Protein AF-A0A7H1MC62-F1 (afdb_monomer_lite)

Foldseek 3Di:
DDDDDDDDDDPVVVVVVVVVVDDDPPDDLQRLLQVLLVQFDQLVQQDADQQRDQQDPSCPVRLCSSLVSDDPVVSVQQADPVRTGDPVVSLSVLSNLLCLQQNGDPLLNVLVVDPDLLSSLLSSLSSLQSNLSNVLVVCVVVQFFFPLRCSPLSRLLSSVCVVCVVVVHDLVVVLVPPVPDDDPHDPLSNVLNVQSRVCSNHSPLSNQLSNQLSVLRVVVTGQVVVVVVPDRDRDDNNVSSVVSVVVSCVVVVVVVVVVVVVPPDPDPDPDDDDDDDDDDDDDDDDDPVVVVVVVVVVVVVVVVVVVPPD

Sequence (310 aa):
MISRFTDAGIDTNREAVASNEGGGLGMSALEQARVDADRLPDFGSFVPSENGELNTPANRGFIRDFVGSMPTTVQAQMVGADGQLSQDGVRRLRNALLYGAYGNSPALSRMVESTDAGLKNMVNAMMQAAPAIAKAKNHIKDGAMHDADISSDIAAAVEKINEIHESGGSVADYLAQHGMFEDDLPPVARELVRFFDEHRRSAKAISTLLKNYYDLLAAQGNPAEADMFGGVRTPDKQQLLQESIKNYEQQHGRQEQRGIFDRAEPTAATQSEQRPAGNLFQTLNRNPKAAALMKQALAKTQAELENGKE

Radius of gyration: 32.19 Å; chains: 1; bounding box: 72×99×125 Å

pLDDT: mean 79.21, std 20.35, range [31.5, 98.5]

Structure (mmCIF, N/CA/C/O backbone):
data_AF-A0A7H1MC62-F1
#
_entry.id   AF-A0A7H1MC62-F1
#
loop_
_atom_site.group_PDB
_atom_site.id
_atom_site.type_symbol
_atom_site.label_atom_id
_atom_site.label_alt_id
_atom_site.label_comp_id
_atom_site.label_asym_id
_atom_site.label_entity_id
_atom_site.label_seq_id
_atom_site.pdbx_PDB_ins_code
_atom_site.Cartn_x
_atom_site.Cartn_y
_atom_site.Cartn_z
_atom_site.occupancy
_atom_site.B_iso_or_equiv
_atom_site.auth_seq_id
_atom_site.auth_comp_id
_atom_site.auth_asym_id
_atom_site.auth_atom_id
_atom_site.pdbx_PDB_model_num
ATOM 1 N N . MET A 1 1 ? -11.819 16.388 -76.776 1.00 38.84 1 MET A N 1
ATOM 2 C CA . MET A 1 1 ? -10.825 17.187 -76.030 1.00 38.84 1 MET A CA 1
ATOM 3 C C . MET A 1 1 ? -10.731 16.564 -74.646 1.00 38.84 1 MET A C 1
ATOM 5 O O . MET A 1 1 ? -11.729 16.549 -73.943 1.00 38.84 1 MET A O 1
ATOM 9 N N . ILE A 1 2 ? -9.618 15.893 -74.345 1.00 44.25 2 ILE A N 1
ATOM 10 C CA . ILE A 1 2 ? -9.391 15.167 -73.087 1.00 44.25 2 ILE A CA 1
ATOM 11 C C . ILE A 1 2 ? -8.621 16.116 -72.173 1.00 44.25 2 ILE A C 1
ATOM 13 O O . ILE A 1 2 ? -7.499 16.479 -72.516 1.00 44.25 2 ILE A O 1
ATOM 17 N N . SER A 1 3 ? -9.192 16.486 -71.029 1.00 39.72 3 SER A N 1
ATOM 18 C CA . SER A 1 3 ? -8.447 17.161 -69.965 1.00 39.72 3 SER A CA 1
ATOM 19 C C . SER A 1 3 ? -8.239 16.181 -68.817 1.00 39.72 3 SER A C 1
ATOM 21 O O . SER A 1 3 ? -9.187 15.770 -68.153 1.00 39.72 3 SER A O 1
ATOM 23 N N . ARG A 1 4 ? -6.974 15.778 -68.648 1.00 45.34 4 ARG A N 1
ATOM 24 C CA . ARG A 1 4 ? -6.452 15.043 -67.494 1.00 45.34 4 ARG A CA 1
ATOM 25 C C . ARG A 1 4 ? -6.493 15.960 -66.273 1.00 45.34 4 ARG A C 1
ATOM 27 O O . ARG A 1 4 ? -5.950 17.058 -66.340 1.00 45.34 4 ARG A O 1
ATOM 34 N N . PHE A 1 5 ? -7.050 15.481 -65.168 1.00 44.97 5 PHE A N 1
ATOM 35 C CA . PHE A 1 5 ? -6.740 16.013 -63.845 1.00 44.97 5 PHE A CA 1
ATOM 36 C C . PHE A 1 5 ? -5.597 15.179 -63.267 1.00 44.97 5 PHE A C 1
ATOM 38 O O . PHE A 1 5 ? -5.726 13.969 -63.092 1.00 44.97 5 PHE A O 1
ATOM 45 N N . THR A 1 6 ? -4.451 15.820 -63.067 1.00 45.94 6 THR A N 1
ATOM 46 C CA . THR A 1 6 ? -3.316 15.287 -62.314 1.00 45.94 6 THR A CA 1
ATOM 47 C C . THR A 1 6 ? -3.579 15.443 -60.822 1.00 45.94 6 THR A C 1
ATOM 49 O O . THR A 1 6 ? -3.858 16.543 -60.351 1.00 45.94 6 THR A O 1
ATOM 52 N N . ASP A 1 7 ? -3.473 14.318 -60.129 1.00 50.47 7 ASP A N 1
ATOM 53 C CA . ASP A 1 7 ? -3.263 14.159 -58.693 1.00 50.47 7 ASP A CA 1
ATOM 54 C C . ASP A 1 7 ? -2.012 14.922 -58.209 1.00 50.47 7 ASP A C 1
ATOM 56 O O . ASP A 1 7 ? -1.026 14.985 -58.946 1.00 50.47 7 ASP A O 1
ATOM 60 N N . ALA A 1 8 ? -2.067 15.486 -56.997 1.00 45.78 8 ALA A N 1
ATOM 61 C CA . ALA A 1 8 ? -0.925 15.671 -56.092 1.00 45.78 8 ALA A CA 1
ATOM 62 C C . ALA A 1 8 ? -1.368 16.425 -54.827 1.00 45.78 8 ALA A C 1
ATOM 64 O O . ALA A 1 8 ? -1.448 17.655 -54.817 1.00 45.78 8 ALA A O 1
ATOM 65 N N . GLY A 1 9 ? -1.605 15.690 -53.742 1.00 45.88 9 GLY A N 1
ATOM 66 C CA . GLY A 1 9 ? -1.710 16.297 -52.416 1.00 45.88 9 GLY A CA 1
ATOM 67 C C . GLY A 1 9 ? -2.397 15.468 -51.340 1.00 45.88 9 GLY A C 1
ATOM 68 O O . GLY A 1 9 ? -2.866 16.056 -50.371 1.00 45.88 9 GLY A O 1
ATOM 69 N N . ILE A 1 10 ? -2.497 14.144 -51.480 1.00 52.16 10 ILE A N 1
ATOM 70 C CA . ILE A 1 10 ? -2.856 13.309 -50.331 1.00 52.16 10 ILE A CA 1
ATOM 71 C C . ILE A 1 10 ? -1.595 13.185 -49.476 1.00 52.16 10 ILE A C 1
ATOM 73 O O . ILE A 1 10 ? -0.597 12.593 -49.883 1.00 52.16 10 ILE A O 1
ATOM 77 N N . ASP A 1 11 ? -1.629 13.841 -48.322 1.00 52.19 11 ASP A N 1
ATOM 78 C CA . ASP A 1 11 ? -0.618 13.816 -47.270 1.00 52.19 11 ASP A CA 1
ATOM 79 C C . ASP A 1 11 ? -0.588 12.412 -46.639 1.00 52.19 11 ASP A C 1
ATOM 81 O O . ASP A 1 11 ? -1.109 12.169 -45.549 1.00 52.19 11 ASP A O 1
ATOM 85 N N . THR A 1 12 ? 0.000 11.454 -47.362 1.00 56.16 12 THR A N 1
ATOM 86 C CA . THR A 1 12 ? 0.070 10.034 -46.980 1.00 56.16 12 THR A CA 1
ATOM 87 C C . THR A 1 12 ? 0.793 9.806 -45.651 1.00 56.16 12 THR A C 1
ATOM 89 O O . THR A 1 12 ? 0.644 8.747 -45.050 1.00 56.16 12 THR A O 1
ATOM 92 N N . ASN A 1 13 ? 1.555 10.788 -45.152 1.00 51.00 13 ASN A N 1
ATOM 93 C CA . ASN A 1 13 ? 2.179 10.717 -43.830 1.00 51.00 13 ASN A CA 1
ATOM 94 C C . ASN A 1 13 ? 1.192 11.016 -42.699 1.00 51.00 13 ASN A C 1
ATOM 96 O O . ASN A 1 13 ? 1.283 10.404 -41.638 1.00 51.00 13 ASN A O 1
ATOM 100 N N . ARG A 1 14 ? 0.225 11.914 -42.907 1.00 51.41 14 ARG A N 1
ATOM 101 C CA . ARG A 1 14 ? -0.794 12.220 -41.893 1.00 51.41 14 ARG A CA 1
ATOM 102 C C . ARG A 1 14 ? -1.828 11.103 -41.776 1.00 51.41 14 ARG A C 1
ATOM 104 O O . ARG A 1 14 ? -2.269 10.790 -40.674 1.00 51.41 14 ARG A O 1
ATOM 111 N N . GLU A 1 15 ? -2.134 10.450 -42.894 1.00 46.00 15 GLU A N 1
ATOM 112 C CA . GLU A 1 15 ? -3.001 9.268 -42.933 1.00 46.00 15 GLU A CA 1
ATOM 113 C C . GLU A 1 15 ? -2.297 8.010 -42.389 1.00 46.00 15 GLU A C 1
ATOM 115 O O . GLU A 1 15 ? -2.932 7.207 -41.710 1.00 46.00 15 GLU A O 1
ATOM 120 N N . ALA A 1 16 ? -0.973 7.872 -42.558 1.00 50.50 16 ALA A N 1
ATOM 121 C CA . ALA A 1 16 ? -0.201 6.798 -41.922 1.00 50.50 16 ALA A CA 1
ATOM 122 C C . ALA A 1 16 ? -0.064 6.967 -40.394 1.00 50.50 16 ALA A C 1
ATOM 124 O O . ALA A 1 16 ? -0.064 5.974 -39.667 1.00 50.50 16 ALA A O 1
ATOM 125 N N . VAL A 1 17 ? 0.016 8.207 -39.891 1.00 51.19 17 VAL A N 1
ATOM 126 C CA . VAL A 1 17 ? 0.056 8.486 -38.442 1.00 51.19 17 VAL A CA 1
ATOM 127 C C . VAL A 1 17 ? -1.314 8.259 -37.795 1.00 51.19 17 VAL A C 1
ATOM 129 O O . VAL A 1 17 ? -1.380 7.617 -36.753 1.00 51.19 17 VAL A O 1
ATOM 132 N N . ALA A 1 18 ? -2.411 8.654 -38.449 1.00 47.16 18 ALA A N 1
ATOM 133 C CA . ALA A 1 18 ? -3.765 8.382 -37.952 1.00 47.16 18 ALA A CA 1
ATOM 134 C C . ALA A 1 18 ? -4.138 6.883 -37.989 1.00 47.16 18 ALA A C 1
ATOM 136 O O . ALA A 1 18 ? -4.951 6.422 -37.190 1.00 47.16 18 ALA A O 1
ATOM 137 N N . SER A 1 19 ? -3.525 6.095 -38.880 1.00 40.16 19 SER A N 1
ATOM 138 C CA . SER A 1 19 ? -3.817 4.662 -39.018 1.00 40.16 19 SER A CA 1
ATOM 139 C C . SER A 1 19 ? -3.053 3.754 -38.038 1.00 40.16 19 SER A C 1
ATOM 141 O O . SER A 1 19 ? -3.330 2.556 -38.000 1.00 40.16 19 SER A O 1
ATOM 143 N N . ASN A 1 20 ? -2.141 4.301 -37.223 1.00 46.50 20 ASN A N 1
ATOM 144 C CA . ASN A 1 20 ? -1.525 3.598 -36.086 1.00 46.50 20 ASN A CA 1
ATOM 145 C C . ASN A 1 20 ? -2.226 3.883 -34.744 1.00 46.50 20 ASN A C 1
ATOM 147 O O . ASN A 1 20 ? -1.881 3.269 -33.736 1.00 46.50 20 ASN A O 1
ATOM 151 N N . GLU A 1 21 ? -3.213 4.784 -34.717 1.00 49.72 21 GLU A N 1
ATOM 152 C CA . GLU A 1 21 ? -3.905 5.206 -33.490 1.00 49.72 21 GLU A CA 1
ATOM 153 C C . GLU A 1 21 ? -5.195 4.414 -33.197 1.00 49.72 21 GLU A C 1
ATOM 155 O O . GLU A 1 21 ? -5.821 4.613 -32.158 1.00 49.72 21 GLU A O 1
ATOM 160 N N . GLY A 1 22 ? -5.583 3.456 -34.047 1.00 51.94 22 GLY A N 1
ATOM 161 C CA . GLY A 1 22 ? -6.757 2.615 -33.805 1.00 51.94 22 GLY A CA 1
ATOM 162 C C . GLY A 1 22 ? -6.632 1.229 -34.425 1.00 51.94 22 GLY A C 1
ATOM 163 O O . GLY A 1 22 ? -6.717 1.085 -35.639 1.00 51.94 22 GLY A O 1
ATOM 164 N N . GLY A 1 23 ? -6.475 0.189 -33.598 1.00 39.47 23 GLY A N 1
ATOM 165 C CA . GLY A 1 23 ? -6.549 -1.189 -34.105 1.00 39.47 23 GLY A CA 1
ATOM 166 C C . GLY A 1 23 ? -6.145 -2.321 -33.163 1.00 39.47 23 GLY A C 1
ATOM 167 O O . GLY A 1 23 ? -6.407 -3.477 -33.477 1.00 39.47 23 GLY A O 1
ATOM 168 N N . GLY A 1 24 ? -5.554 -2.030 -32.005 1.00 44.50 24 GLY A N 1
ATOM 169 C CA . GLY A 1 24 ? -5.452 -2.988 -30.907 1.00 44.50 24 GLY A CA 1
ATOM 170 C C . GLY A 1 24 ? -6.152 -2.390 -29.702 1.00 44.50 24 GLY A C 1
ATOM 171 O O . GLY A 1 24 ? -5.768 -1.309 -29.267 1.00 44.50 24 GLY A O 1
ATOM 172 N N . LEU A 1 25 ? -7.181 -3.049 -29.167 1.00 50.91 25 LEU A N 1
ATOM 173 C CA . LEU A 1 25 ? -7.657 -2.713 -27.827 1.00 50.91 25 LEU A CA 1
ATOM 174 C C . LEU A 1 25 ? -6.489 -2.999 -26.876 1.00 50.91 25 LEU A C 1
ATOM 176 O O . LEU A 1 25 ? -6.216 -4.154 -26.551 1.00 50.91 25 LEU A O 1
ATOM 180 N N . GLY A 1 26 ? -5.730 -1.960 -26.524 1.00 65.56 26 GLY A N 1
ATOM 181 C CA . GLY A 1 26 ? -4.712 -2.057 -25.488 1.00 65.56 26 GLY A CA 1
ATOM 182 C C . GLY A 1 26 ? -5.367 -2.514 -24.187 1.00 65.56 26 GLY A C 1
ATOM 183 O O . GLY A 1 26 ? -6.530 -2.194 -23.935 1.00 65.56 26 GLY A O 1
ATOM 184 N N . MET A 1 27 ? -4.634 -3.276 -23.373 1.00 78.69 27 MET A N 1
ATOM 185 C CA . MET A 1 27 ? -5.116 -3.667 -22.047 1.00 78.69 27 MET A CA 1
ATOM 186 C C . MET A 1 27 ? -5.493 -2.416 -21.249 1.00 78.69 27 MET A C 1
ATOM 188 O O . MET A 1 27 ? -4.780 -1.408 -21.291 1.00 78.69 27 MET A O 1
ATOM 192 N N . SER A 1 28 ? -6.588 -2.481 -20.491 1.00 84.50 28 SER A N 1
ATOM 193 C CA . SER A 1 28 ? -6.873 -1.441 -19.503 1.00 84.50 28 SER A CA 1
ATOM 194 C C . SER A 1 28 ? -5.732 -1.361 -18.481 1.00 84.50 28 SER A C 1
ATOM 196 O O . SER A 1 28 ? -5.009 -2.334 -18.255 1.00 84.50 28 SER A O 1
ATOM 198 N N . ALA A 1 29 ? -5.569 -0.210 -17.820 1.00 82.81 29 ALA A N 1
ATOM 199 C CA . ALA A 1 29 ? -4.518 -0.033 -16.811 1.00 82.81 29 ALA A CA 1
ATOM 200 C C . ALA A 1 29 ? -4.571 -1.109 -15.710 1.00 82.81 29 ALA A C 1
ATOM 202 O O . ALA A 1 29 ? -3.533 -1.560 -15.230 1.00 82.81 29 ALA A O 1
ATOM 203 N N . LEU A 1 30 ? -5.781 -1.550 -15.366 1.00 84.50 30 LEU A N 1
ATOM 204 C CA . LEU A 1 30 ? -6.025 -2.576 -14.365 1.00 84.50 30 LEU A CA 1
ATOM 205 C C . LEU A 1 30 ? -5.680 -3.988 -14.864 1.00 84.50 30 LEU A C 1
ATOM 207 O O . LEU A 1 30 ? -5.033 -4.753 -14.152 1.00 84.50 30 LEU A O 1
ATOM 211 N N . GLU A 1 31 ? -6.068 -4.336 -16.094 1.00 88.69 31 GLU A N 1
ATOM 212 C CA . GLU A 1 31 ? -5.675 -5.612 -16.707 1.00 88.69 31 GLU A CA 1
ATOM 213 C C . GLU A 1 31 ? -4.159 -5.697 -16.882 1.00 88.69 31 GLU A C 1
ATOM 215 O O . GLU A 1 31 ? -3.568 -6.744 -16.619 1.00 88.69 31 GLU A O 1
ATOM 220 N N . GLN A 1 32 ? -3.524 -4.584 -17.257 1.00 90.94 32 GLN A N 1
ATOM 221 C CA . GLN A 1 32 ? -2.073 -4.489 -17.344 1.00 90.94 32 GLN A CA 1
ATOM 222 C C . GLN A 1 32 ? -1.423 -4.690 -15.972 1.00 90.94 32 GLN A C 1
ATOM 224 O O . GLN A 1 32 ? -0.477 -5.465 -15.864 1.00 90.94 32 GLN A O 1
ATOM 229 N N . ALA A 1 33 ? -1.951 -4.055 -14.920 1.00 91.62 33 ALA A N 1
ATOM 230 C CA . ALA A 1 33 ? -1.457 -4.219 -13.554 1.00 91.62 33 ALA A CA 1
ATOM 231 C C . ALA A 1 33 ? -1.533 -5.677 -13.087 1.00 91.62 33 ALA A C 1
ATOM 233 O O . ALA A 1 33 ? -0.586 -6.168 -12.481 1.00 91.62 33 ALA A O 1
ATOM 234 N N . ARG A 1 34 ? -2.618 -6.387 -13.425 1.00 92.44 34 ARG A N 1
ATOM 235 C CA . ARG A 1 34 ? -2.759 -7.820 -13.138 1.00 92.44 34 ARG A CA 1
ATOM 236 C C . ARG A 1 34 ? -1.694 -8.652 -13.848 1.00 92.44 34 ARG A C 1
ATOM 238 O O . ARG A 1 34 ? -1.020 -9.451 -13.210 1.00 92.44 34 ARG A O 1
ATOM 245 N N . VAL A 1 35 ? -1.545 -8.468 -15.161 1.00 93.69 35 VAL A N 1
ATOM 246 C CA . VAL A 1 35 ? -0.566 -9.219 -15.970 1.00 93.69 35 VAL A CA 1
ATOM 247 C C . VAL A 1 35 ? 0.866 -8.933 -15.520 1.00 93.69 35 VAL A C 1
ATOM 249 O O . VAL A 1 35 ? 1.714 -9.824 -15.551 1.00 93.69 35 VAL A O 1
ATOM 252 N N . ASP A 1 36 ? 1.143 -7.700 -15.106 1.00 95.12 36 ASP A N 1
ATOM 253 C CA . ASP A 1 36 ? 2.446 -7.309 -14.586 1.00 95.12 36 ASP A CA 1
ATOM 254 C C . ASP A 1 36 ? 2.677 -7.876 -13.178 1.00 95.12 36 ASP A C 1
ATOM 256 O O . ASP A 1 36 ? 3.782 -8.324 -12.877 1.00 95.12 36 ASP A O 1
ATOM 260 N N . ALA A 1 37 ? 1.646 -7.921 -12.331 1.00 94.25 37 ALA A N 1
ATOM 261 C CA . ALA A 1 37 ? 1.734 -8.493 -10.990 1.00 94.25 37 ALA A CA 1
ATOM 262 C C . ALA A 1 37 ? 2.094 -9.985 -11.005 1.00 94.25 37 ALA A C 1
ATOM 264 O O . ALA A 1 37 ? 2.889 -10.419 -10.173 1.00 94.25 37 ALA A O 1
ATOM 265 N N . ASP A 1 38 ? 1.605 -10.742 -11.994 1.00 93.94 38 ASP A N 1
ATOM 266 C CA . ASP A 1 38 ? 1.961 -12.156 -12.202 1.00 93.94 38 ASP A CA 1
ATOM 267 C C . ASP A 1 38 ? 3.467 -12.364 -12.488 1.00 93.94 38 ASP A C 1
ATOM 269 O O . ASP A 1 38 ? 3.971 -13.486 -12.435 1.00 93.94 38 ASP A O 1
ATOM 273 N N . ARG A 1 39 ? 4.197 -11.288 -12.812 1.00 95.38 39 ARG A N 1
ATOM 274 C CA . ARG A 1 39 ? 5.625 -11.293 -13.165 1.00 95.38 39 ARG A CA 1
ATOM 275 C C . ARG A 1 39 ? 6.515 -10.644 -12.108 1.00 95.38 39 ARG A C 1
ATOM 277 O O . ARG A 1 39 ? 7.716 -10.474 -12.351 1.00 95.38 39 ARG A O 1
ATOM 284 N N . LEU A 1 40 ? 5.941 -10.239 -10.976 1.00 96.00 40 LEU A N 1
ATOM 285 C CA . LEU A 1 40 ? 6.701 -9.633 -9.893 1.00 96.00 40 LEU A CA 1
ATOM 286 C C . LEU A 1 40 ? 7.669 -10.647 -9.272 1.00 96.00 40 LEU A C 1
ATOM 288 O O . LEU A 1 40 ? 7.288 -11.793 -9.025 1.00 96.00 40 LEU A O 1
ATOM 292 N N . PRO A 1 41 ? 8.907 -10.223 -8.973 1.00 95.12 41 PRO A N 1
ATOM 293 C CA . PRO A 1 41 ? 9.782 -10.954 -8.070 1.00 95.12 41 PRO A CA 1
ATOM 294 C C . PRO A 1 41 ? 9.172 -11.077 -6.669 1.00 95.12 41 PRO A C 1
ATOM 296 O O . PRO A 1 41 ? 8.175 -10.431 -6.335 1.00 95.12 41 PRO A O 1
ATOM 299 N N . ASP A 1 42 ? 9.825 -11.861 -5.813 1.00 91.69 42 ASP A N 1
ATOM 300 C CA . ASP A 1 42 ? 9.443 -11.944 -4.406 1.00 91.69 42 ASP A CA 1
ATOM 301 C C . ASP A 1 42 ? 9.471 -10.560 -3.734 1.00 91.69 42 ASP A C 1
ATOM 303 O O . ASP A 1 42 ? 10.496 -9.868 -3.729 1.00 91.69 42 ASP A O 1
ATOM 307 N N . PHE A 1 43 ? 8.349 -10.180 -3.116 1.00 88.94 43 PHE A N 1
ATOM 308 C CA . PHE A 1 43 ? 8.177 -8.901 -2.424 1.00 88.94 43 PHE A CA 1
ATOM 309 C C . PHE A 1 43 ? 9.168 -8.721 -1.269 1.00 88.94 43 PHE A C 1
ATOM 311 O O . PHE A 1 43 ? 9.472 -7.584 -0.915 1.00 88.94 43 PHE A O 1
ATOM 318 N N . GLY A 1 44 ? 9.715 -9.808 -0.708 1.00 85.44 44 GLY A N 1
ATOM 319 C CA . GLY A 1 44 ? 10.773 -9.746 0.302 1.00 85.44 44 GLY A CA 1
ATOM 320 C C . GLY A 1 44 ? 12.057 -9.061 -0.183 1.00 85.44 44 GLY A C 1
ATOM 321 O O . GLY A 1 44 ? 12.823 -8.551 0.633 1.00 85.44 44 GLY A O 1
ATOM 322 N N . SER A 1 45 ? 12.277 -8.997 -1.501 1.00 92.12 45 SER A N 1
ATOM 323 C CA . SER A 1 45 ? 13.410 -8.292 -2.115 1.00 92.12 45 SER A CA 1
ATOM 324 C C . SER A 1 45 ? 13.109 -6.836 -2.505 1.00 92.12 45 SER A C 1
ATOM 326 O O . SER A 1 45 ? 14.019 -6.113 -2.916 1.00 92.12 45 SER A O 1
ATOM 328 N N . PHE A 1 46 ? 11.858 -6.382 -2.360 1.00 95.94 46 PHE A N 1
ATOM 329 C CA . PHE A 1 46 ? 11.471 -4.989 -2.584 1.00 95.94 46 PHE A CA 1
ATOM 330 C C . PHE A 1 46 ? 11.718 -4.145 -1.329 1.00 95.94 46 PHE A C 1
ATOM 332 O O . PHE A 1 46 ? 11.239 -4.462 -0.240 1.00 95.94 46 PHE A O 1
ATOM 339 N N . VAL A 1 47 ? 12.421 -3.022 -1.490 1.00 95.75 47 VAL A N 1
ATOM 340 C CA . VAL A 1 47 ? 12.713 -2.069 -0.416 1.00 95.75 47 VAL A CA 1
ATOM 341 C C . VAL A 1 47 ? 11.951 -0.766 -0.678 1.00 95.75 47 VAL A C 1
ATOM 343 O O . VAL A 1 47 ? 12.365 0.040 -1.520 1.00 95.75 47 VAL A O 1
ATOM 346 N N . PRO A 1 48 ? 10.828 -0.519 0.016 1.00 92.62 48 PRO A N 1
ATOM 347 C CA . PRO A 1 48 ? 10.049 0.688 -0.205 1.00 92.62 48 PRO A CA 1
ATOM 348 C C . PRO A 1 48 ? 10.797 1.939 0.271 1.00 92.62 48 PRO A C 1
ATOM 350 O O . PRO A 1 48 ? 11.433 1.942 1.325 1.00 92.62 48 PRO A O 1
ATOM 353 N N . SER A 1 49 ? 10.678 3.021 -0.498 1.00 93.00 49 SER A N 1
ATOM 354 C CA . SER A 1 49 ? 11.220 4.336 -0.146 1.00 93.00 49 SER A CA 1
ATOM 355 C C . SER A 1 49 ? 10.232 5.159 0.690 1.00 93.00 49 SER A C 1
ATOM 357 O O . SER A 1 49 ? 9.017 5.076 0.493 1.00 93.00 49 SER A O 1
ATOM 359 N N . GLU A 1 50 ? 10.745 6.029 1.566 1.00 87.56 50 GLU A N 1
ATOM 360 C CA . GLU A 1 50 ? 9.922 6.965 2.348 1.00 87.56 50 GLU A CA 1
ATOM 361 C C . GLU A 1 50 ? 9.117 7.931 1.460 1.00 87.56 50 GLU A C 1
ATOM 363 O O . GLU A 1 50 ? 7.981 8.268 1.786 1.00 87.56 50 GLU A O 1
ATOM 368 N N . ASN A 1 51 ? 9.675 8.340 0.316 1.00 85.75 51 ASN A N 1
ATOM 369 C CA . ASN A 1 51 ? 9.053 9.281 -0.626 1.00 85.75 51 ASN A CA 1
ATOM 370 C C . ASN A 1 51 ? 8.270 8.597 -1.772 1.00 85.75 51 ASN A C 1
ATOM 372 O O . ASN A 1 51 ? 7.768 9.289 -2.656 1.00 85.75 51 ASN A O 1
ATOM 376 N N . GLY A 1 52 ? 8.182 7.259 -1.786 1.00 86.31 52 GLY A N 1
ATOM 377 C CA . GLY A 1 52 ? 7.530 6.500 -2.865 1.00 86.31 52 GLY A CA 1
ATOM 378 C C . GLY A 1 52 ? 8.355 6.343 -4.151 1.00 86.31 52 GLY A C 1
ATOM 379 O O . GLY A 1 52 ? 7.836 5.872 -5.168 1.00 86.31 52 GLY A O 1
ATOM 380 N N . GLU A 1 53 ? 9.633 6.725 -4.134 1.00 93.06 53 GLU A N 1
ATOM 381 C CA . GLU A 1 53 ? 10.563 6.509 -5.241 1.00 93.06 53 GLU A CA 1
ATOM 382 C C . GLU A 1 53 ? 10.878 5.019 -5.423 1.00 93.06 53 GLU A C 1
ATOM 384 O O . GLU A 1 53 ? 11.212 4.311 -4.472 1.00 93.06 53 GLU A O 1
ATOM 389 N N . LEU A 1 54 ? 10.772 4.543 -6.667 1.00 94.31 54 LEU A N 1
ATOM 390 C CA . LEU A 1 54 ? 11.047 3.147 -7.012 1.00 94.31 54 LEU A CA 1
ATOM 391 C C . LEU A 1 54 ? 12.473 2.946 -7.521 1.00 94.31 54 LEU A C 1
ATOM 393 O O . LEU A 1 54 ? 13.098 1.954 -7.154 1.00 94.31 54 LEU A O 1
ATOM 397 N N . ASN A 1 55 ? 13.001 3.900 -8.299 1.00 95.75 55 ASN A N 1
ATOM 398 C CA . ASN A 1 55 ? 14.363 3.895 -8.847 1.00 95.75 55 ASN A CA 1
ATOM 399 C C . ASN A 1 55 ? 15.416 4.187 -7.764 1.00 95.75 55 ASN A C 1
ATOM 401 O O . ASN A 1 55 ? 16.132 5.183 -7.807 1.00 95.75 55 ASN A O 1
ATOM 405 N N . THR A 1 56 ? 15.525 3.305 -6.776 1.00 96.25 56 THR A N 1
ATOM 406 C CA . THR A 1 56 ? 16.510 3.416 -5.699 1.00 96.25 56 THR A CA 1
ATOM 407 C C . THR A 1 56 ? 17.651 2.418 -5.905 1.00 96.25 56 THR A C 1
ATOM 409 O O . THR A 1 56 ? 17.453 1.354 -6.500 1.00 96.25 56 THR A O 1
ATOM 412 N N . PRO A 1 57 ? 18.860 2.690 -5.374 1.00 95.50 57 PRO A N 1
ATOM 413 C CA . PRO A 1 57 ? 19.952 1.720 -5.400 1.00 95.50 57 PRO A CA 1
ATOM 414 C C . PRO A 1 57 ? 19.581 0.364 -4.782 1.00 95.50 57 PRO A C 1
ATOM 416 O O . PRO A 1 57 ? 20.008 -0.665 -5.302 1.00 95.50 57 PRO A O 1
ATOM 419 N N . ALA A 1 58 ? 18.762 0.368 -3.723 1.00 95.94 58 ALA A N 1
ATOM 420 C CA . ALA A 1 58 ? 18.298 -0.838 -3.040 1.00 95.94 58 ALA A CA 1
ATOM 421 C C . ALA A 1 58 ? 17.379 -1.703 -3.921 1.00 95.94 58 ALA A C 1
ATOM 423 O O . ALA A 1 58 ? 17.447 -2.926 -3.855 1.00 95.94 58 ALA A O 1
ATOM 424 N N . ASN A 1 59 ? 16.590 -1.084 -4.805 1.00 96.75 59 ASN A N 1
ATOM 425 C CA . ASN A 1 59 ? 15.640 -1.786 -5.670 1.00 96.75 59 ASN A CA 1
ATOM 426 C C . ASN A 1 59 ? 16.210 -2.202 -7.030 1.00 96.75 59 ASN A C 1
ATOM 428 O O . ASN A 1 59 ? 15.498 -2.816 -7.817 1.00 96.75 59 ASN A O 1
ATOM 432 N N . ARG A 1 60 ? 17.485 -1.923 -7.340 1.00 95.69 60 ARG A N 1
ATOM 433 C CA . ARG A 1 60 ? 18.073 -2.255 -8.657 1.00 95.69 60 ARG A CA 1
ATOM 434 C C . ARG A 1 60 ? 17.972 -3.738 -9.019 1.00 95.69 60 ARG A C 1
ATOM 436 O O . ARG A 1 60 ? 17.805 -4.052 -10.193 1.00 95.69 60 ARG A O 1
ATOM 443 N N . GLY A 1 61 ? 18.111 -4.631 -8.036 1.00 96.25 61 GLY A N 1
ATOM 444 C CA . GLY A 1 61 ? 17.938 -6.075 -8.230 1.00 96.25 61 GLY A CA 1
ATOM 445 C C . GLY A 1 61 ? 16.492 -6.411 -8.589 1.00 96.25 61 GLY A C 1
ATOM 446 O O . GLY A 1 61 ? 16.237 -6.893 -9.686 1.00 96.25 61 GLY A O 1
ATOM 447 N N . PHE A 1 62 ? 15.557 -6.016 -7.720 1.00 97.31 62 PHE A N 1
ATOM 448 C CA . PHE A 1 62 ? 14.117 -6.188 -7.922 1.00 97.31 62 PHE A CA 1
ATOM 449 C C . PHE A 1 62 ? 13.646 -5.666 -9.287 1.00 97.31 62 PHE A C 1
ATOM 451 O O . PHE A 1 62 ? 12.953 -6.354 -10.030 1.00 97.31 62 PHE A O 1
ATOM 458 N N . ILE A 1 63 ? 14.056 -4.447 -9.645 1.00 97.25 63 ILE A N 1
ATOM 459 C CA . ILE A 1 63 ? 13.711 -3.804 -10.916 1.00 97.25 63 ILE A CA 1
ATOM 460 C C . ILE A 1 63 ? 14.243 -4.609 -12.099 1.00 97.25 63 ILE A C 1
ATOM 462 O O . ILE A 1 63 ? 13.521 -4.805 -13.074 1.00 97.25 63 ILE A O 1
ATOM 466 N N . ARG A 1 64 ? 15.494 -5.077 -12.033 1.00 96.44 64 ARG A N 1
ATOM 467 C CA . ARG A 1 64 ? 16.089 -5.879 -13.106 1.00 96.44 64 ARG A CA 1
ATOM 468 C C . ARG A 1 64 ? 15.331 -7.185 -13.302 1.00 96.44 64 ARG A C 1
ATOM 470 O O . ARG A 1 64 ? 15.075 -7.543 -14.445 1.00 96.44 64 ARG A O 1
ATOM 477 N N . ASP A 1 65 ? 14.967 -7.859 -12.218 1.00 97.38 65 ASP A N 1
ATOM 478 C CA . ASP A 1 65 ? 14.253 -9.135 -12.281 1.00 97.38 65 ASP A CA 1
ATOM 479 C C . ASP A 1 65 ? 12.827 -8.940 -12.821 1.00 97.38 65 ASP A C 1
ATOM 481 O O . ASP A 1 65 ? 12.386 -9.692 -13.689 1.00 97.38 65 ASP A O 1
ATOM 485 N N . PHE A 1 66 ? 12.146 -7.868 -12.401 1.00 97.62 66 PHE A N 1
ATOM 486 C CA . PHE A 1 66 ? 10.829 -7.489 -12.918 1.00 97.62 66 PHE A CA 1
ATOM 487 C C . PHE A 1 66 ? 10.853 -7.093 -14.401 1.00 97.62 66 PHE A C 1
ATOM 489 O O . PHE A 1 66 ? 9.993 -7.505 -15.169 1.00 97.62 66 PHE A O 1
ATOM 496 N N . VAL A 1 67 ? 11.832 -6.298 -14.841 1.00 97.06 67 VAL A N 1
ATOM 497 C CA . VAL A 1 67 ? 11.971 -5.965 -16.268 1.00 97.06 67 VAL A CA 1
ATOM 498 C C . VAL A 1 67 ? 12.365 -7.216 -17.054 1.00 97.06 67 VAL A C 1
ATOM 500 O O . VAL A 1 67 ? 11.794 -7.488 -18.104 1.00 97.06 67 VAL A O 1
ATOM 503 N N . GLY A 1 68 ? 13.293 -8.021 -16.539 1.00 96.44 68 GLY A N 1
ATOM 504 C CA . GLY A 1 68 ? 13.767 -9.244 -17.186 1.00 96.44 68 GLY A CA 1
ATOM 505 C C . GLY A 1 68 ? 12.677 -10.297 -17.400 1.00 96.44 68 GLY A C 1
ATOM 506 O O . GLY A 1 68 ? 12.763 -11.065 -18.358 1.00 96.44 68 GLY A O 1
ATOM 507 N N . SER A 1 69 ? 11.629 -10.305 -16.571 1.00 96.31 69 SER A N 1
ATOM 508 C CA . SER A 1 69 ? 10.470 -11.192 -16.727 1.00 96.31 69 SER A CA 1
ATOM 509 C C . SER A 1 69 ? 9.460 -10.715 -17.786 1.00 96.31 69 SER A C 1
ATOM 511 O O . SER A 1 69 ? 8.531 -11.451 -18.133 1.00 96.31 69 SER A O 1
ATOM 513 N N . MET A 1 70 ? 9.624 -9.511 -18.348 1.00 94.81 70 MET A N 1
ATOM 514 C CA . MET A 1 70 ? 8.758 -8.953 -19.398 1.00 94.81 70 MET A CA 1
ATOM 515 C C . MET A 1 70 ? 9.173 -9.404 -20.807 1.00 94.81 70 MET A C 1
ATOM 517 O O . MET A 1 70 ? 10.332 -9.754 -21.025 1.00 94.81 70 MET A O 1
ATOM 521 N N . PRO A 1 71 ? 8.279 -9.365 -21.816 1.00 93.00 71 PRO A N 1
ATOM 522 C CA . PRO A 1 71 ? 8.669 -9.596 -23.207 1.00 93.00 71 PRO A CA 1
ATOM 523 C C . PRO A 1 71 ? 9.660 -8.527 -23.689 1.00 93.00 71 PRO A C 1
ATOM 525 O O . PRO A 1 71 ? 9.538 -7.364 -23.314 1.00 93.00 71 PRO A O 1
ATOM 528 N N . THR A 1 72 ? 10.595 -8.878 -24.575 1.00 89.69 72 THR A N 1
ATOM 529 C CA . THR A 1 72 ? 11.661 -7.966 -25.045 1.00 89.69 72 THR A CA 1
ATOM 530 C C . THR A 1 72 ? 11.135 -6.635 -25.598 1.00 89.69 72 THR A C 1
ATOM 532 O O . THR A 1 72 ? 11.736 -5.588 -25.370 1.00 89.69 72 THR A O 1
ATOM 535 N N . THR A 1 73 ? 9.987 -6.651 -26.279 1.00 87.06 73 THR A N 1
ATOM 536 C CA . THR A 1 73 ? 9.331 -5.442 -26.810 1.00 87.06 73 THR A CA 1
ATOM 537 C C . THR A 1 73 ? 8.870 -4.484 -25.713 1.00 87.06 73 THR A C 1
ATOM 539 O O . THR A 1 73 ? 8.941 -3.272 -25.883 1.00 87.06 73 THR A O 1
ATOM 542 N N . VAL A 1 74 ? 8.438 -5.026 -24.574 1.00 91.38 74 VAL A N 1
ATOM 543 C CA . VAL A 1 74 ? 8.033 -4.267 -23.389 1.00 91.38 74 VAL A CA 1
ATOM 544 C C . VAL A 1 74 ? 9.254 -3.770 -22.616 1.00 91.38 74 VAL A C 1
ATOM 546 O O . VAL A 1 74 ? 9.270 -2.622 -22.181 1.00 91.38 74 VAL A O 1
ATOM 549 N N . GLN A 1 75 ? 10.296 -4.598 -22.483 1.00 93.44 75 GLN A N 1
ATOM 550 C CA . GLN A 1 75 ? 11.524 -4.229 -21.767 1.00 93.44 75 GLN A CA 1
ATOM 551 C C . GLN A 1 75 ? 12.118 -2.916 -22.288 1.00 93.44 75 GLN A C 1
ATOM 553 O O . GLN A 1 75 ? 12.471 -2.040 -21.500 1.00 93.44 75 GLN A O 1
ATOM 558 N N . ALA A 1 76 ? 12.159 -2.753 -23.615 1.00 90.06 76 ALA A N 1
ATOM 559 C CA . ALA A 1 76 ? 12.685 -1.556 -24.266 1.00 90.06 76 ALA A CA 1
ATOM 560 C C . ALA A 1 76 ? 11.916 -0.267 -23.914 1.00 90.06 76 ALA A C 1
ATOM 562 O O . ALA A 1 76 ? 12.490 0.814 -23.971 1.00 90.06 76 ALA A O 1
ATOM 563 N N . GLN A 1 77 ? 10.635 -0.367 -23.548 1.00 91.25 77 GLN A N 1
ATOM 564 C CA . GLN A 1 77 ? 9.798 0.776 -23.159 1.00 91.25 77 GLN A CA 1
ATOM 565 C C . GLN A 1 77 ? 9.905 1.086 -21.660 1.00 91.25 77 GLN A C 1
ATOM 567 O O . GLN A 1 77 ? 9.723 2.228 -21.231 1.00 91.25 77 GLN A O 1
ATOM 572 N N . MET A 1 78 ? 10.220 0.072 -20.853 1.00 94.50 78 MET A N 1
ATOM 573 C CA . MET A 1 78 ? 10.297 0.188 -19.399 1.00 94.50 78 MET A CA 1
ATOM 574 C C . MET A 1 78 ? 11.616 0.767 -18.898 1.00 94.50 78 MET A C 1
ATOM 576 O O . MET A 1 78 ? 11.665 1.222 -17.758 1.00 94.50 78 MET A O 1
ATOM 580 N N . VAL A 1 79 ? 12.670 0.760 -19.713 1.00 95.12 79 VAL A N 1
ATOM 581 C CA . VAL A 1 79 ? 14.004 1.240 -19.333 1.00 95.12 79 VAL A CA 1
ATOM 582 C C . VAL A 1 79 ? 14.314 2.549 -20.057 1.00 95.12 79 VAL A C 1
ATOM 584 O O . VAL A 1 79 ? 14.138 2.662 -21.267 1.00 95.12 79 VAL A O 1
ATOM 587 N N . GLY A 1 80 ? 14.753 3.556 -19.304 1.00 92.06 80 GLY A N 1
ATOM 588 C CA . GLY A 1 80 ? 15.192 4.849 -19.820 1.00 92.06 80 GLY A CA 1
ATOM 589 C C . GLY A 1 80 ? 16.623 4.825 -20.364 1.00 92.06 80 GLY A C 1
ATOM 590 O O . GLY A 1 80 ? 17.363 3.852 -20.219 1.00 92.06 80 GLY A O 1
ATOM 591 N N . ALA A 1 81 ? 17.047 5.939 -20.967 1.00 89.94 81 ALA A N 1
ATOM 592 C CA . ALA A 1 81 ? 18.401 6.091 -21.515 1.00 89.94 81 ALA A CA 1
ATOM 593 C C . ALA A 1 81 ? 19.515 6.000 -20.449 1.00 89.94 81 ALA A C 1
ATOM 595 O O . ALA A 1 81 ? 20.662 5.703 -20.770 1.00 89.94 81 ALA A O 1
ATOM 596 N N . ASP A 1 82 ? 19.176 6.250 -19.186 1.00 89.19 82 ASP A N 1
ATOM 597 C CA . ASP A 1 82 ? 20.053 6.164 -18.016 1.00 89.19 82 ASP A CA 1
ATOM 598 C C . ASP A 1 82 ? 20.118 4.751 -17.401 1.00 89.19 82 ASP A C 1
ATOM 600 O O . ASP A 1 82 ? 20.789 4.535 -16.387 1.00 89.19 82 ASP A O 1
ATOM 604 N N . GLY A 1 83 ? 19.413 3.783 -17.995 1.00 89.06 83 GLY A N 1
ATOM 605 C CA . GLY A 1 83 ? 19.322 2.414 -17.498 1.00 89.06 83 GLY A CA 1
ATOM 606 C C . GLY A 1 83 ? 18.461 2.254 -16.240 1.00 89.06 83 GLY A C 1
ATOM 607 O O . GLY A 1 83 ? 18.465 1.172 -15.653 1.00 89.06 83 GLY A O 1
ATOM 608 N N . GLN A 1 84 ? 17.748 3.298 -15.802 1.00 94.12 84 GLN A N 1
ATOM 609 C CA . GLN A 1 84 ? 16.722 3.205 -14.758 1.00 94.12 84 GLN A CA 1
ATOM 610 C C . GLN A 1 84 ? 15.350 2.928 -15.381 1.00 94.12 84 GLN A C 1
ATOM 612 O O . GLN A 1 84 ? 15.205 2.913 -16.605 1.00 94.12 84 GLN A O 1
ATOM 617 N N . LEU A 1 85 ? 14.317 2.710 -14.561 1.00 96.69 85 LEU A N 1
ATOM 618 C CA . LEU A 1 85 ? 12.960 2.649 -15.100 1.00 96.69 85 LEU A CA 1
ATOM 619 C C . LEU A 1 85 ? 12.585 3.989 -15.736 1.00 96.69 85 LEU A C 1
ATOM 621 O O . LEU A 1 85 ? 12.756 5.043 -15.119 1.00 96.69 85 LEU A O 1
ATOM 625 N N . SER A 1 86 ? 12.013 3.925 -16.935 1.00 96.38 86 SER A N 1
ATOM 626 C CA . SER A 1 86 ? 11.311 5.043 -17.561 1.00 96.38 86 SER A CA 1
ATOM 627 C C . SER A 1 86 ? 10.072 5.424 -16.737 1.00 96.38 86 SER A C 1
ATOM 629 O O . SER A 1 86 ? 9.665 4.698 -15.827 1.00 96.38 86 SER A O 1
ATOM 631 N N . GLN A 1 87 ? 9.417 6.542 -17.067 1.00 92.62 87 GLN A N 1
ATOM 632 C CA . GLN A 1 87 ? 8.144 6.901 -16.421 1.00 92.62 87 GLN A CA 1
ATOM 633 C C . GLN A 1 87 ? 7.090 5.795 -16.575 1.00 92.62 87 GLN A C 1
ATOM 635 O O . GLN A 1 87 ? 6.387 5.477 -15.616 1.00 92.62 87 GLN A O 1
ATOM 640 N N . ASP A 1 88 ? 7.033 5.166 -17.751 1.00 92.00 88 ASP A N 1
ATOM 641 C CA . ASP A 1 88 ? 6.140 4.037 -17.999 1.00 92.00 88 ASP A CA 1
ATOM 642 C C . ASP A 1 88 ? 6.522 2.814 -17.154 1.00 92.00 88 ASP A C 1
ATOM 644 O O . ASP A 1 88 ? 5.667 2.208 -16.510 1.00 92.00 88 ASP A O 1
ATOM 648 N N . GLY A 1 89 ? 7.820 2.508 -17.063 1.00 95.06 89 GLY A N 1
ATOM 649 C CA . GLY A 1 89 ? 8.334 1.438 -16.211 1.00 95.06 89 GLY A CA 1
ATOM 650 C C . GLY A 1 89 ? 8.005 1.639 -14.728 1.00 95.06 89 GLY A C 1
ATOM 651 O O . GLY A 1 89 ? 7.566 0.700 -14.065 1.00 95.06 89 GLY A O 1
ATOM 652 N N . VAL A 1 90 ? 8.149 2.867 -14.213 1.00 94.81 90 VAL A N 1
ATOM 653 C CA . VAL A 1 90 ? 7.780 3.230 -12.832 1.00 94.81 90 VAL A CA 1
ATOM 654 C C . VAL A 1 90 ? 6.284 3.037 -12.606 1.00 94.81 90 VAL A C 1
ATOM 656 O O . VAL A 1 90 ? 5.894 2.426 -11.611 1.00 94.81 90 VAL A O 1
ATOM 659 N N . ARG A 1 91 ? 5.446 3.530 -13.524 1.00 92.25 91 ARG A N 1
ATOM 660 C CA . ARG A 1 91 ? 3.985 3.406 -13.448 1.00 92.25 91 ARG A CA 1
ATOM 661 C C . ARG A 1 91 ? 3.551 1.941 -13.424 1.00 92.25 91 ARG A C 1
ATOM 663 O O . ARG A 1 91 ? 2.781 1.541 -12.553 1.00 92.25 91 ARG A O 1
ATOM 670 N N . ARG A 1 92 ? 4.093 1.122 -14.327 1.00 93.38 92 ARG A N 1
ATOM 671 C CA . ARG A 1 92 ? 3.792 -0.314 -14.414 1.00 93.38 92 ARG A CA 1
ATOM 672 C C . ARG A 1 92 ? 4.240 -1.084 -13.182 1.00 93.38 92 ARG A C 1
ATOM 674 O O . ARG A 1 92 ? 3.439 -1.820 -12.616 1.00 93.38 92 ARG A O 1
ATOM 681 N N . LEU A 1 93 ? 5.473 -0.864 -12.719 1.00 95.31 93 LEU A N 1
ATOM 682 C CA . LEU A 1 93 ? 5.970 -1.502 -11.500 1.00 95.31 93 LEU A CA 1
ATOM 683 C C . LEU A 1 93 ? 5.119 -1.125 -10.280 1.00 95.31 93 LEU A C 1
ATOM 685 O O . LEU A 1 93 ? 4.743 -1.996 -9.501 1.00 95.31 93 LEU A O 1
ATOM 689 N N . ARG A 1 94 ? 4.780 0.160 -10.121 1.00 94.31 94 ARG A N 1
ATOM 690 C CA . ARG A 1 94 ? 3.928 0.624 -9.018 1.00 94.31 94 ARG A CA 1
ATOM 691 C C . ARG A 1 94 ? 2.561 -0.058 -9.040 1.00 94.31 94 ARG A C 1
ATOM 693 O O . ARG A 1 94 ? 2.127 -0.576 -8.016 1.00 94.31 94 ARG A O 1
ATOM 700 N N . ASN A 1 95 ? 1.905 -0.078 -10.199 1.00 92.81 95 ASN A N 1
ATOM 701 C CA . ASN A 1 95 ? 0.578 -0.673 -10.345 1.00 92.81 95 ASN A CA 1
ATOM 702 C C . ASN A 1 95 ? 0.606 -2.183 -10.105 1.00 92.81 95 ASN A C 1
ATOM 704 O O . ASN A 1 95 ? -0.276 -2.703 -9.427 1.00 92.81 95 ASN A O 1
ATOM 708 N N . ALA A 1 96 ? 1.640 -2.869 -10.592 1.00 94.25 96 ALA A N 1
ATOM 709 C CA . ALA A 1 96 ? 1.852 -4.282 -10.317 1.00 94.25 96 ALA A CA 1
ATOM 710 C C . ALA A 1 96 ? 2.004 -4.536 -8.810 1.00 94.25 96 ALA A C 1
ATOM 712 O O . ALA A 1 96 ? 1.324 -5.402 -8.266 1.00 94.25 96 ALA A O 1
ATOM 713 N N . LEU A 1 97 ? 2.860 -3.772 -8.118 1.00 94.88 97 LEU A N 1
ATOM 714 C CA . LEU A 1 97 ? 3.101 -3.928 -6.678 1.00 94.88 97 LEU A CA 1
ATOM 715 C C . LEU A 1 97 ? 1.826 -3.709 -5.854 1.00 94.88 97 LEU A C 1
ATOM 717 O O . LEU A 1 97 ? 1.527 -4.501 -4.958 1.00 94.88 97 LEU A O 1
ATOM 721 N N . LEU A 1 98 ? 1.048 -2.673 -6.181 1.00 93.38 98 LEU A N 1
ATOM 722 C CA . LEU A 1 98 ? -0.241 -2.421 -5.535 1.00 93.38 98 LEU A CA 1
ATOM 723 C C . LEU A 1 98 ? -1.240 -3.543 -5.819 1.00 93.38 98 LEU A C 1
ATOM 725 O O . LEU A 1 98 ? -1.888 -4.019 -4.890 1.00 93.38 98 LEU A O 1
ATOM 729 N N . TYR A 1 99 ? -1.327 -4.015 -7.064 1.00 93.00 99 TYR A N 1
ATOM 730 C CA . TYR A 1 99 ? -2.198 -5.133 -7.414 1.00 93.00 99 TYR A CA 1
ATOM 731 C C . TYR A 1 99 ? -1.797 -6.417 -6.673 1.00 93.00 99 TYR A C 1
ATOM 733 O O . TYR A 1 99 ? -2.652 -7.117 -6.138 1.00 93.00 99 TYR A O 1
ATOM 741 N N . GLY A 1 100 ? -0.501 -6.727 -6.581 1.00 92.69 100 GLY A N 1
ATOM 742 C CA . GLY A 1 100 ? -0.017 -7.910 -5.866 1.00 92.69 100 GLY A CA 1
ATOM 743 C C . GLY A 1 100 ? -0.365 -7.886 -4.372 1.00 92.69 100 GLY A C 1
ATOM 744 O O . GLY A 1 100 ? -0.818 -8.891 -3.818 1.00 92.69 100 GLY A O 1
ATOM 745 N N . ALA A 1 101 ? -0.228 -6.727 -3.723 1.00 94.00 101 ALA A N 1
ATOM 746 C CA . ALA A 1 101 ? -0.533 -6.581 -2.301 1.00 94.00 101 ALA A CA 1
ATOM 747 C C . ALA A 1 101 ? -2.046 -6.515 -2.016 1.00 94.00 101 ALA A C 1
ATOM 749 O O . ALA A 1 101 ? -2.544 -7.256 -1.167 1.00 94.00 101 ALA A O 1
ATOM 750 N N . TYR A 1 102 ? -2.787 -5.684 -2.750 1.00 93.50 102 TYR A N 1
ATOM 751 C CA . TYR A 1 102 ? -4.171 -5.304 -2.428 1.00 93.50 102 TYR A CA 1
ATOM 752 C C . TYR A 1 102 ? -5.229 -5.921 -3.346 1.00 93.50 102 TYR A C 1
ATOM 754 O O . TYR A 1 102 ? -6.418 -5.867 -3.049 1.00 93.50 102 TYR A O 1
ATOM 762 N N . GLY A 1 103 ? -4.811 -6.555 -4.439 1.00 88.88 103 GLY A N 1
ATOM 763 C CA . GLY A 1 103 ? -5.708 -7.131 -5.429 1.00 88.88 103 GLY A CA 1
ATOM 764 C C . GLY A 1 103 ? -6.296 -6.094 -6.383 1.00 88.88 103 GLY A C 1
ATOM 765 O O . GLY A 1 103 ? -5.723 -5.038 -6.654 1.00 88.88 103 GLY A O 1
ATOM 766 N N . ASN A 1 104 ? -7.451 -6.442 -6.940 1.00 81.25 104 ASN A N 1
ATOM 767 C CA . ASN A 1 104 ? -8.124 -5.655 -7.959 1.00 81.25 104 ASN A CA 1
ATOM 768 C C . ASN A 1 104 ? -8.923 -4.494 -7.337 1.00 81.25 104 ASN A C 1
ATOM 770 O O . ASN A 1 104 ? -9.915 -4.737 -6.655 1.00 81.25 104 ASN A O 1
ATOM 774 N N . SER A 1 105 ? -8.538 -3.249 -7.635 1.00 79.56 105 SER A N 1
ATOM 775 C CA . SER A 1 105 ? -9.369 -2.066 -7.381 1.00 79.56 105 SER A CA 1
ATOM 776 C C . SER A 1 105 ? -9.172 -1.012 -8.483 1.00 79.56 105 SER A C 1
ATOM 778 O O . SER A 1 105 ? -8.060 -0.488 -8.657 1.00 79.56 105 SER A O 1
ATOM 780 N N . PRO A 1 106 ? -10.236 -0.655 -9.230 1.00 77.00 106 PRO A N 1
ATOM 781 C CA . PRO A 1 106 ? -10.201 0.451 -10.185 1.00 77.00 106 PRO A CA 1
ATOM 782 C C . PRO A 1 106 ? -9.822 1.787 -9.532 1.00 77.00 106 PRO A C 1
ATOM 784 O O . PRO A 1 106 ? -9.095 2.580 -10.133 1.00 77.00 106 PRO A O 1
ATOM 787 N N . ALA A 1 107 ? -10.271 2.027 -8.296 1.00 76.56 107 ALA A N 1
ATOM 788 C CA . ALA A 1 107 ? -9.947 3.240 -7.554 1.00 76.56 107 ALA A CA 1
ATOM 789 C C . ALA A 1 107 ? -8.451 3.342 -7.231 1.00 76.56 107 ALA A C 1
ATOM 791 O O . ALA A 1 107 ? -7.866 4.405 -7.435 1.00 76.56 107 ALA A O 1
ATOM 792 N N . LEU A 1 108 ? -7.795 2.238 -6.848 1.00 80.00 108 LEU A N 1
ATOM 793 C CA . LEU A 1 108 ? -6.341 2.232 -6.632 1.00 80.00 108 LEU A CA 1
ATOM 794 C C . LEU A 1 108 ? -5.568 2.638 -7.890 1.00 80.00 108 LEU A C 1
ATOM 796 O O . LEU A 1 108 ? -4.613 3.408 -7.800 1.00 80.00 108 LEU A O 1
ATOM 800 N N . SER A 1 109 ? -6.013 2.188 -9.066 1.00 78.50 109 SER A N 1
ATOM 801 C CA . SER A 1 109 ? -5.392 2.580 -10.339 1.00 78.50 109 SER A CA 1
ATOM 802 C C . SER A 1 109 ? -5.541 4.081 -10.612 1.00 78.50 109 SER A C 1
ATOM 804 O O . SER A 1 109 ? -4.582 4.719 -11.041 1.00 78.50 109 SER A O 1
ATOM 806 N N . ARG A 1 110 ? -6.715 4.670 -10.333 1.00 79.75 110 ARG A N 1
ATOM 807 C CA . ARG A 1 110 ? -6.938 6.122 -10.475 1.00 79.75 110 ARG A CA 1
ATOM 808 C C . ARG A 1 110 ? -6.111 6.931 -9.478 1.00 79.75 110 ARG A C 1
ATOM 810 O O . ARG A 1 110 ? -5.565 7.973 -9.826 1.00 79.75 110 ARG A O 1
ATOM 817 N N . MET A 1 111 ? -5.977 6.439 -8.251 1.00 82.38 111 MET A N 1
ATOM 818 C CA . MET A 1 111 ? -5.257 7.139 -7.191 1.00 82.38 111 MET A CA 1
ATOM 819 C C . MET A 1 111 ? -3.762 7.260 -7.430 1.00 82.38 111 MET A C 1
ATOM 821 O O . MET A 1 111 ? -3.173 8.275 -7.066 1.00 82.38 111 MET A O 1
ATOM 825 N N . VAL A 1 112 ? -3.153 6.261 -8.068 1.00 81.62 112 VAL A N 1
ATOM 826 C CA . VAL A 1 112 ? -1.741 6.327 -8.466 1.00 81.62 112 VAL A CA 1
ATOM 827 C C . VAL A 1 112 ? -1.464 7.516 -9.388 1.00 81.62 112 VAL A C 1
ATOM 829 O O . VAL A 1 112 ? -0.377 8.094 -9.325 1.00 81.62 112 VAL A O 1
ATOM 832 N N . GLU A 1 113 ? -2.449 7.891 -10.202 1.00 81.69 113 GLU A N 1
ATOM 833 C CA . GLU A 1 113 ? -2.368 9.000 -11.156 1.00 81.69 113 GLU A CA 1
ATOM 834 C C . GLU A 1 113 ? -2.904 10.323 -10.583 1.00 81.69 113 GLU A C 1
ATOM 836 O O . GLU A 1 113 ? -2.828 11.368 -11.232 1.00 81.69 113 GLU A O 1
ATOM 841 N N . SER A 1 114 ? -3.444 10.307 -9.360 1.00 83.44 114 SER A N 1
ATOM 842 C CA . SER A 1 114 ? -4.023 11.493 -8.737 1.00 83.44 114 SER A CA 1
ATOM 843 C C . SER A 1 114 ? -2.958 12.545 -8.436 1.00 83.44 114 SER A C 1
ATOM 845 O O . SER A 1 114 ? -1.825 12.241 -8.056 1.00 83.44 114 SER A O 1
ATOM 847 N N . THR A 1 115 ? -3.329 13.820 -8.564 1.00 85.06 115 THR A N 1
ATOM 848 C CA . THR A 1 115 ? -2.486 14.949 -8.157 1.00 85.06 115 THR A CA 1
ATOM 849 C C . THR A 1 115 ? -2.636 15.300 -6.679 1.00 85.06 115 THR A C 1
ATOM 851 O O . THR A 1 115 ? -1.743 15.974 -6.151 1.00 85.06 115 THR A O 1
ATOM 854 N N . ASP A 1 116 ? -3.685 14.803 -6.012 1.00 88.75 116 ASP A N 1
ATOM 855 C CA . ASP A 1 116 ? -3.972 15.073 -4.604 1.00 88.75 116 ASP A CA 1
ATOM 856 C C . ASP A 1 116 ? -2.859 14.549 -3.686 1.00 88.75 116 ASP A C 1
ATOM 858 O O . ASP A 1 116 ? -2.412 13.404 -3.778 1.00 88.75 116 ASP A O 1
ATOM 862 N N . ALA A 1 117 ? -2.397 15.409 -2.779 1.00 90.38 117 ALA A N 1
ATOM 863 C CA . ALA A 1 117 ? -1.292 15.078 -1.888 1.00 90.38 117 ALA A CA 1
ATOM 864 C C . ALA A 1 117 ? -1.677 14.017 -0.842 1.00 90.38 117 ALA A C 1
ATOM 866 O O . ALA A 1 117 ? -0.825 13.221 -0.451 1.00 90.38 117 ALA A O 1
ATOM 867 N N . GLY A 1 118 ? -2.937 13.993 -0.395 1.00 90.19 118 GLY A N 1
ATOM 868 C CA . GLY A 1 118 ? -3.440 12.993 0.544 1.00 90.19 118 GLY A CA 1
ATOM 869 C C . GLY A 1 118 ? -3.482 11.603 -0.082 1.00 90.19 118 GLY A C 1
ATOM 870 O O . GLY A 1 118 ? -2.901 10.667 0.464 1.00 90.19 118 GLY A O 1
ATOM 871 N N . LEU A 1 119 ? -4.069 11.487 -1.272 1.00 89.69 119 LEU A N 1
ATOM 872 C CA . LEU A 1 119 ? -4.130 10.245 -2.044 1.00 89.69 119 LEU A CA 1
ATOM 873 C C . LEU A 1 119 ? -2.726 9.739 -2.405 1.00 89.69 119 LEU A C 1
ATOM 875 O O . LEU A 1 119 ? -2.443 8.555 -2.232 1.00 89.69 119 LEU A O 1
ATOM 879 N N . LYS A 1 120 ? -1.799 10.628 -2.791 1.00 91.12 120 LYS A N 1
ATOM 880 C CA . LYS A 1 120 ? -0.381 10.266 -2.987 1.00 91.12 120 LYS A CA 1
ATOM 881 C C . LYS A 1 120 ? 0.264 9.713 -1.720 1.00 91.12 120 LYS A C 1
ATOM 883 O O . LYS A 1 120 ? 0.991 8.724 -1.787 1.00 91.12 120 LYS A O 1
ATOM 888 N N . ASN A 1 121 ? 0.004 10.324 -0.564 1.00 93.38 121 ASN A N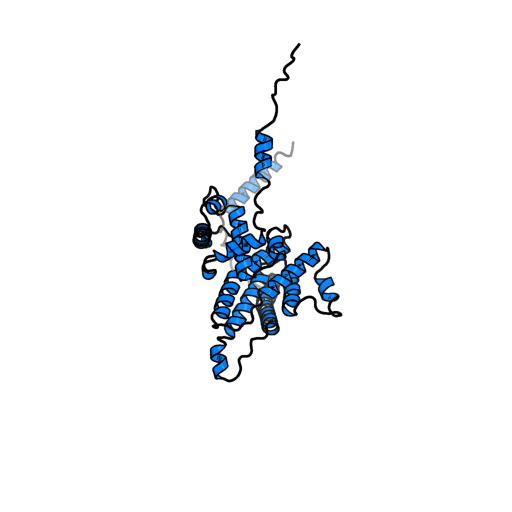 1
ATOM 889 C CA . ASN A 1 121 ? 0.520 9.825 0.710 1.00 93.38 121 ASN A CA 1
ATOM 890 C C . ASN A 1 121 ? -0.063 8.456 1.066 1.00 93.38 121 ASN A C 1
ATOM 892 O O . ASN A 1 121 ? 0.677 7.605 1.552 1.00 93.38 121 ASN A O 1
ATOM 896 N N . MET A 1 122 ? -1.348 8.222 0.796 1.00 94.50 122 MET A N 1
ATOM 897 C CA . MET A 1 122 ? -1.981 6.914 0.990 1.00 94.50 122 MET A CA 1
ATOM 898 C C . MET A 1 122 ? -1.354 5.861 0.073 1.00 94.50 122 MET A C 1
ATOM 900 O O . MET A 1 122 ? -0.931 4.817 0.558 1.00 94.50 122 MET A O 1
ATOM 904 N N . VAL A 1 123 ? -1.177 6.159 -1.219 1.00 93.12 123 VAL A N 1
ATOM 905 C CA . VAL A 1 123 ? -0.480 5.268 -2.165 1.00 93.12 123 VAL A CA 1
ATOM 906 C C . VAL A 1 123 ? 0.945 4.965 -1.690 1.00 93.12 123 VAL A C 1
ATOM 908 O O . VAL A 1 123 ? 1.358 3.806 -1.672 1.00 93.12 123 VAL A O 1
ATOM 911 N N . ASN A 1 124 ? 1.694 5.974 -1.242 1.00 94.62 124 ASN A N 1
ATOM 912 C CA . ASN A 1 124 ? 3.041 5.780 -0.702 1.00 94.62 124 ASN A CA 1
ATOM 913 C C . ASN A 1 124 ? 3.038 4.917 0.568 1.00 94.62 124 ASN A C 1
ATOM 915 O O . ASN A 1 124 ? 3.897 4.049 0.723 1.00 94.62 124 ASN A O 1
ATOM 919 N N . ALA A 1 125 ? 2.069 5.115 1.461 1.00 96.38 125 ALA A N 1
ATOM 920 C CA . ALA A 1 125 ? 1.915 4.304 2.662 1.00 96.38 125 ALA A CA 1
ATOM 921 C C . ALA A 1 125 ? 1.619 2.840 2.330 1.00 96.38 125 ALA A C 1
ATOM 923 O O . ALA A 1 125 ? 2.210 1.931 2.915 1.00 96.38 125 ALA A O 1
ATOM 924 N N . MET A 1 126 ? 0.737 2.624 1.356 1.00 95.56 126 MET A N 1
ATOM 925 C CA . MET A 1 126 ? 0.388 1.305 0.851 1.00 95.56 126 MET A CA 1
ATOM 926 C C . MET A 1 126 ? 1.609 0.613 0.238 1.00 95.56 126 MET A C 1
ATOM 928 O O . MET A 1 126 ? 1.928 -0.517 0.592 1.00 95.56 126 MET A O 1
ATOM 932 N N . MET A 1 127 ? 2.385 1.318 -0.586 1.00 95.12 127 MET A N 1
ATOM 933 C CA . MET A 1 127 ? 3.651 0.808 -1.124 1.00 95.12 127 MET A CA 1
ATOM 934 C C . MET A 1 127 ? 4.656 0.442 -0.024 1.00 95.12 127 MET A C 1
ATOM 936 O O . MET A 1 127 ? 5.367 -0.554 -0.140 1.00 95.12 127 MET A O 1
ATOM 940 N N . GLN A 1 128 ? 4.705 1.217 1.063 1.00 96.31 128 GLN A N 1
ATOM 941 C CA . GLN A 1 128 ? 5.558 0.916 2.212 1.00 96.31 128 GLN A CA 1
ATOM 942 C C . GLN A 1 128 ? 5.101 -0.311 3.002 1.00 96.31 128 GLN A C 1
ATOM 944 O O . GLN A 1 128 ? 5.948 -0.996 3.578 1.00 96.31 128 GLN A O 1
ATOM 949 N N . ALA A 1 129 ? 3.797 -0.575 3.065 1.00 96.69 129 ALA A N 1
ATOM 950 C CA . ALA A 1 129 ? 3.235 -1.748 3.728 1.00 96.69 129 ALA A CA 1
ATOM 951 C C . ALA A 1 129 ? 3.230 -2.996 2.828 1.00 96.69 129 ALA A C 1
ATOM 953 O O . ALA A 1 129 ? 3.243 -4.110 3.346 1.00 96.69 129 ALA A O 1
ATOM 954 N N . ALA A 1 130 ? 3.270 -2.826 1.504 1.00 95.25 130 ALA A N 1
ATOM 955 C CA . ALA A 1 130 ? 3.103 -3.893 0.521 1.00 95.25 130 ALA A CA 1
ATOM 956 C C . ALA A 1 130 ? 3.968 -5.149 0.771 1.00 95.25 130 ALA A C 1
ATOM 958 O O . ALA A 1 130 ? 3.400 -6.241 0.711 1.00 95.25 130 ALA A O 1
ATOM 959 N N . PRO A 1 131 ? 5.272 -5.067 1.127 1.00 94.69 131 PRO A N 1
ATOM 960 C CA . PRO A 1 131 ? 6.058 -6.262 1.453 1.00 94.69 131 PRO A CA 1
ATOM 961 C C . PRO A 1 131 ? 5.507 -7.083 2.622 1.00 94.69 131 PRO A C 1
ATOM 963 O O . PRO A 1 131 ? 5.475 -8.310 2.551 1.00 94.69 131 PRO A O 1
ATOM 966 N N . ALA A 1 132 ? 5.053 -6.418 3.690 1.00 95.88 132 ALA A N 1
ATOM 967 C CA . ALA A 1 132 ? 4.500 -7.088 4.865 1.00 95.88 132 ALA A CA 1
ATOM 968 C C . ALA A 1 132 ? 3.187 -7.806 4.521 1.00 95.88 132 ALA A C 1
ATOM 970 O O . ALA A 1 132 ? 2.991 -8.956 4.908 1.00 95.88 132 ALA A O 1
ATOM 971 N N . ILE A 1 133 ? 2.338 -7.157 3.720 1.00 96.38 133 ILE A N 1
ATOM 972 C CA . ILE A 1 133 ? 1.059 -7.712 3.260 1.00 96.38 133 ILE A CA 1
ATOM 973 C C . ILE A 1 133 ? 1.284 -8.910 2.341 1.00 96.38 133 ILE A C 1
ATOM 975 O O . ILE A 1 133 ? 0.695 -9.965 2.546 1.00 96.38 133 ILE A O 1
ATOM 979 N N . ALA A 1 134 ? 2.169 -8.784 1.350 1.00 93.69 134 ALA A N 1
ATOM 980 C CA . ALA A 1 134 ? 2.483 -9.879 0.437 1.00 93.69 134 ALA A CA 1
ATOM 981 C C . ALA A 1 134 ? 3.041 -11.099 1.187 1.00 93.69 134 ALA A C 1
ATOM 983 O O . ALA A 1 134 ? 2.603 -12.226 0.953 1.00 93.69 134 ALA A O 1
ATOM 984 N N . LYS A 1 135 ? 3.946 -10.874 2.150 1.00 93.62 135 LYS A N 1
ATOM 985 C CA . LYS A 1 135 ? 4.468 -11.933 3.020 1.00 93.62 135 LYS A CA 1
ATOM 986 C C . LYS A 1 135 ? 3.358 -12.606 3.831 1.00 93.62 135 LYS A C 1
ATOM 988 O O . LYS A 1 135 ? 3.304 -13.833 3.873 1.00 93.62 135 LYS A O 1
ATOM 993 N N . ALA A 1 136 ? 2.468 -11.826 4.443 1.00 95.06 136 ALA A N 1
ATOM 994 C CA . ALA A 1 136 ? 1.343 -12.361 5.203 1.00 95.06 136 ALA A CA 1
ATOM 995 C C . ALA A 1 136 ? 0.403 -13.192 4.321 1.00 95.06 136 ALA A C 1
ATOM 997 O O . ALA A 1 136 ? 0.069 -14.313 4.685 1.00 95.06 136 ALA A O 1
ATOM 998 N N . LYS A 1 137 ? 0.051 -12.711 3.124 1.00 93.75 137 LYS A N 1
ATOM 999 C CA . LYS A 1 137 ? -0.802 -13.449 2.178 1.00 93.75 137 LYS A CA 1
ATOM 1000 C C . LYS A 1 137 ? -0.183 -14.777 1.746 1.00 93.75 137 LYS A C 1
ATOM 1002 O O . LYS A 1 137 ? -0.902 -15.768 1.659 1.00 93.75 137 LYS A O 1
ATOM 1007 N N . ASN A 1 138 ? 1.133 -14.823 1.531 1.00 92.62 138 ASN A N 1
ATOM 1008 C CA . ASN A 1 138 ? 1.834 -16.082 1.268 1.00 92.62 138 ASN A CA 1
ATOM 1009 C C . ASN A 1 138 ? 1.738 -17.032 2.470 1.00 92.62 138 ASN A C 1
ATOM 1011 O O . ASN A 1 138 ? 1.344 -18.179 2.302 1.00 92.62 138 ASN A O 1
ATOM 1015 N N . HIS A 1 139 ? 1.994 -16.548 3.690 1.00 93.62 139 HIS A N 1
ATOM 1016 C CA . HIS A 1 139 ? 1.859 -17.375 4.893 1.00 93.62 139 HIS A CA 1
ATOM 1017 C C . HIS A 1 139 ? 0.424 -17.872 5.121 1.00 93.62 139 HIS A C 1
ATOM 1019 O O . HIS A 1 139 ? 0.241 -19.016 5.521 1.00 93.62 139 HIS A O 1
ATOM 1025 N N . ILE A 1 140 ? -0.590 -17.046 4.854 1.00 94.06 140 ILE A N 1
ATOM 1026 C CA . ILE A 1 140 ? -2.004 -17.437 4.936 1.00 94.06 140 ILE A CA 1
ATOM 1027 C C . ILE A 1 140 ? -2.303 -18.529 3.907 1.00 94.06 140 ILE A C 1
ATOM 1029 O O . ILE A 1 140 ? -2.876 -19.562 4.246 1.00 94.06 140 ILE A O 1
ATOM 1033 N N . LYS A 1 141 ? -1.863 -18.336 2.659 1.00 92.81 141 LYS A N 1
ATOM 1034 C CA . LYS A 1 141 ? -2.040 -19.308 1.573 1.00 92.81 141 LYS A CA 1
ATOM 1035 C C . LYS A 1 141 ? -1.372 -20.652 1.878 1.00 92.81 141 LYS A C 1
ATOM 1037 O O . LYS A 1 141 ? -1.948 -21.692 1.569 1.00 92.81 141 LYS A O 1
ATOM 1042 N N . ASP A 1 142 ? -0.194 -20.624 2.494 1.00 92.94 142 ASP A N 1
ATOM 1043 C CA . ASP A 1 142 ? 0.561 -21.817 2.886 1.00 92.94 142 ASP A CA 1
ATOM 1044 C C . ASP A 1 142 ? 0.046 -22.441 4.201 1.00 92.94 142 ASP A C 1
ATOM 1046 O O . ASP A 1 142 ? 0.566 -23.462 4.652 1.00 92.94 142 ASP A O 1
ATOM 1050 N N . GLY A 1 143 ? -0.972 -21.841 4.832 1.00 90.81 143 GLY A N 1
ATOM 1051 C CA . GLY A 1 143 ? -1.553 -22.298 6.097 1.00 90.81 143 GLY A CA 1
ATOM 1052 C C . GLY A 1 143 ? -0.686 -22.026 7.330 1.00 90.81 143 GLY A C 1
ATOM 1053 O O . GLY A 1 143 ? -0.987 -22.527 8.406 1.00 90.81 143 GLY A O 1
ATOM 1054 N N . ALA A 1 144 ? 0.381 -21.235 7.197 1.00 91.19 144 ALA A N 1
ATOM 1055 C CA . ALA A 1 144 ? 1.297 -20.867 8.276 1.00 91.19 144 ALA A CA 1
ATOM 1056 C C . ALA A 1 144 ? 0.805 -19.680 9.131 1.00 91.19 144 ALA A C 1
ATOM 1058 O O . ALA A 1 144 ? 1.433 -19.349 10.135 1.00 91.19 144 ALA A O 1
ATOM 1059 N N . MET A 1 145 ? -0.288 -19.021 8.734 1.00 93.06 145 MET A N 1
ATOM 1060 C CA . MET A 1 145 ? -0.881 -17.866 9.416 1.00 93.06 145 MET A CA 1
ATOM 1061 C C . MET A 1 145 ? -2.409 -17.912 9.306 1.00 93.06 145 MET A C 1
ATOM 1063 O O . MET A 1 145 ? -2.952 -18.435 8.334 1.00 93.06 145 MET A O 1
ATOM 1067 N N . HIS A 1 146 ? -3.111 -17.358 10.297 1.00 92.69 146 HIS A N 1
ATOM 1068 C CA . HIS A 1 146 ? -4.570 -17.253 10.273 1.00 92.69 146 HIS A CA 1
ATOM 1069 C C . HIS A 1 146 ? -5.087 -16.361 9.137 1.00 92.69 146 HIS A C 1
ATOM 1071 O O . HIS A 1 146 ? -4.551 -15.280 8.895 1.00 92.69 146 HIS A O 1
ATOM 1077 N N . ASP A 1 147 ? -6.191 -16.776 8.508 1.00 93.44 147 ASP A N 1
ATOM 1078 C CA . ASP A 1 147 ? -6.866 -16.020 7.447 1.00 93.44 147 ASP A CA 1
ATOM 1079 C C . ASP A 1 147 ? -7.666 -14.828 8.003 1.00 93.44 147 ASP A C 1
ATOM 1081 O O . ASP A 1 147 ? -8.892 -14.848 8.119 1.00 93.44 147 ASP A O 1
ATOM 1085 N N . ALA A 1 148 ? -6.941 -13.783 8.400 1.00 95.31 148 ALA A N 1
ATOM 1086 C CA . ALA A 1 148 ? -7.489 -12.500 8.828 1.00 95.31 148 ALA A CA 1
ATOM 1087 C C . ALA A 1 148 ? -6.878 -11.339 8.018 1.00 95.31 148 ALA A C 1
ATOM 1089 O O . ALA A 1 148 ? -6.596 -10.268 8.552 1.00 95.31 148 ALA A O 1
ATOM 1090 N N . ASP A 1 149 ? -6.666 -11.547 6.717 1.00 96.12 149 ASP A N 1
ATOM 1091 C CA . ASP A 1 149 ? -6.175 -10.516 5.794 1.00 96.12 149 ASP A CA 1
ATOM 1092 C C . ASP A 1 149 ? -7.165 -9.342 5.669 1.00 96.12 149 ASP A C 1
ATOM 1094 O O . ASP A 1 149 ? -8.374 -9.556 5.555 1.00 96.12 149 ASP A O 1
ATOM 1098 N N . ILE A 1 150 ? -6.656 -8.105 5.661 1.00 97.12 150 ILE A N 1
ATOM 1099 C CA . ILE A 1 150 ? -7.458 -6.871 5.492 1.00 97.12 150 ILE A CA 1
ATOM 1100 C C . ILE A 1 150 ? -7.104 -6.124 4.204 1.00 97.12 150 ILE A C 1
ATOM 1102 O O . ILE A 1 150 ? -7.442 -4.954 4.045 1.00 97.12 150 ILE A O 1
ATOM 1106 N N . SER A 1 151 ? -6.377 -6.754 3.276 1.00 95.88 151 SER A N 1
ATOM 1107 C CA . SER A 1 151 ? -5.918 -6.079 2.057 1.00 95.88 151 SER A CA 1
ATOM 1108 C C . SER A 1 151 ? -7.078 -5.551 1.198 1.00 95.88 151 SER A C 1
ATOM 1110 O O . SER A 1 151 ? -6.985 -4.450 0.652 1.00 95.88 151 SER A O 1
ATOM 1112 N N . SER A 1 152 ? -8.202 -6.273 1.164 1.00 93.56 152 SER A N 1
ATOM 1113 C CA . SER A 1 152 ? -9.443 -5.845 0.505 1.00 93.56 152 SER A CA 1
ATOM 1114 C C . SER A 1 152 ? -10.163 -4.717 1.253 1.00 93.56 152 SER A C 1
ATOM 1116 O O . SER A 1 152 ? -10.629 -3.776 0.614 1.00 93.56 152 SER A O 1
ATOM 1118 N N . ASP A 1 153 ? -10.191 -4.751 2.589 1.00 95.50 153 ASP A N 1
ATOM 1119 C CA . ASP A 1 153 ? -10.747 -3.672 3.416 1.00 95.50 153 ASP A CA 1
ATOM 1120 C C . ASP A 1 153 ? -9.961 -2.362 3.233 1.00 95.50 153 ASP A C 1
ATOM 1122 O O . ASP A 1 153 ? -10.551 -1.285 3.159 1.00 95.50 153 ASP A O 1
ATOM 1126 N N . ILE A 1 154 ? -8.631 -2.446 3.092 1.00 96.12 154 ILE A N 1
ATOM 1127 C CA . ILE A 1 154 ? -7.766 -1.297 2.779 1.00 96.12 154 ILE A CA 1
ATOM 1128 C C . ILE A 1 154 ? -8.122 -0.716 1.410 1.00 96.12 154 ILE A C 1
ATOM 1130 O O . ILE A 1 154 ? -8.269 0.499 1.287 1.00 96.12 154 ILE A O 1
ATOM 1134 N N . ALA A 1 155 ? -8.277 -1.563 0.388 1.00 92.75 155 ALA A N 1
ATOM 1135 C CA . ALA A 1 155 ? -8.668 -1.112 -0.945 1.00 92.75 155 ALA A CA 1
ATOM 1136 C C . ALA A 1 155 ? -10.048 -0.429 -0.928 1.00 92.75 155 ALA A C 1
ATOM 1138 O O . ALA A 1 155 ? 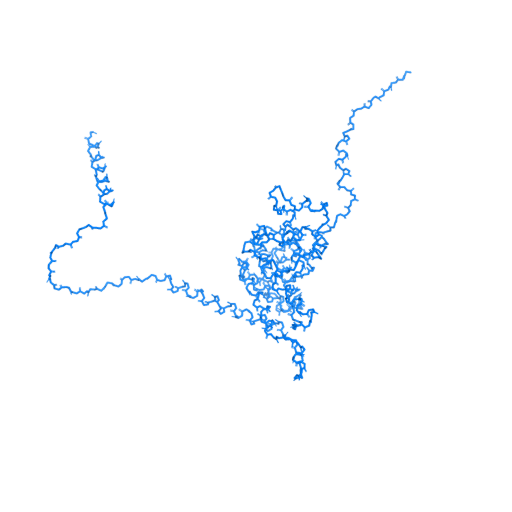-10.192 0.650 -1.499 1.00 92.75 155 ALA A O 1
ATOM 1139 N N . ALA A 1 156 ? -11.021 -1.004 -0.214 1.00 92.44 156 ALA A N 1
ATOM 1140 C CA . ALA A 1 156 ? -12.363 -0.443 -0.067 1.00 92.44 156 ALA A CA 1
ATOM 1141 C C . ALA A 1 156 ? -12.367 0.902 0.680 1.00 92.44 156 ALA A C 1
ATOM 1143 O O . ALA A 1 156 ? -13.055 1.838 0.274 1.00 92.44 156 ALA A O 1
ATOM 1144 N N . ALA A 1 157 ? -11.571 1.034 1.746 1.00 94.12 157 ALA A N 1
ATOM 1145 C CA . ALA A 1 157 ? -11.442 2.288 2.487 1.00 94.12 157 ALA A CA 1
ATOM 1146 C C . ALA A 1 157 ? -10.889 3.412 1.602 1.00 94.12 157 ALA A C 1
ATOM 1148 O O . ALA A 1 157 ? -11.385 4.538 1.582 1.00 94.12 157 ALA A O 1
ATOM 1149 N N . VAL A 1 158 ? -9.860 3.080 0.835 1.00 92.12 158 VAL A N 1
ATOM 1150 C CA . VAL A 1 158 ? -9.185 3.996 -0.076 1.00 92.12 158 VAL A CA 1
ATOM 1151 C C . VAL A 1 158 ? -10.099 4.408 -1.238 1.00 92.12 158 VAL A C 1
ATOM 1153 O O . VAL A 1 158 ? -10.169 5.590 -1.580 1.00 92.12 158 VAL A O 1
ATOM 1156 N N . GLU A 1 159 ? -10.865 3.463 -1.785 1.00 90.31 159 GLU A N 1
ATOM 1157 C CA . GLU A 1 159 ? -11.904 3.724 -2.784 1.00 90.31 159 GLU A CA 1
ATOM 1158 C C . GLU A 1 159 ? -12.972 4.683 -2.255 1.00 90.31 159 GLU A C 1
ATOM 1160 O O . GLU A 1 159 ? -13.247 5.695 -2.900 1.00 90.31 159 GLU A O 1
ATOM 1165 N N . LYS A 1 160 ? -13.480 4.448 -1.040 1.00 92.12 160 LYS A N 1
ATOM 1166 C CA . LYS A 1 160 ? -14.467 5.335 -0.416 1.00 92.12 160 LYS A CA 1
ATOM 1167 C C . LYS A 1 160 ? -13.942 6.757 -0.222 1.00 92.12 160 LYS A C 1
ATOM 1169 O O . LYS A 1 160 ? -14.657 7.715 -0.500 1.00 92.12 160 LYS A O 1
ATOM 1174 N N . ILE A 1 161 ? -12.696 6.917 0.229 1.00 92.25 161 ILE A N 1
ATOM 1175 C CA . ILE A 1 161 ? -12.079 8.246 0.382 1.00 92.25 161 ILE A CA 1
ATOM 1176 C C . ILE A 1 161 ? -12.017 8.967 -0.967 1.00 92.25 161 ILE A C 1
ATOM 1178 O O . ILE A 1 161 ? -12.345 10.153 -1.048 1.00 92.25 161 ILE A O 1
ATOM 1182 N N . ASN A 1 162 ? -11.625 8.259 -2.029 1.00 88.62 162 ASN A N 1
ATOM 1183 C CA . ASN A 1 162 ? -11.580 8.832 -3.367 1.00 88.62 162 ASN A CA 1
ATOM 1184 C C . ASN A 1 162 ? -12.982 9.227 -3.866 1.00 88.62 162 ASN A C 1
ATOM 1186 O O . ASN A 1 162 ? -13.139 10.331 -4.376 1.00 88.62 162 ASN A O 1
ATOM 1190 N N . GLU A 1 163 ? -14.001 8.383 -3.670 1.00 89.62 163 GLU A N 1
ATOM 1191 C CA . GLU A 1 163 ? -15.402 8.689 -4.013 1.00 89.62 163 GLU A CA 1
ATOM 1192 C C . GLU A 1 163 ? -15.913 9.953 -3.306 1.00 89.62 163 GLU A C 1
ATOM 1194 O O . GLU A 1 163 ? -16.462 10.856 -3.941 1.00 89.62 163 GLU A O 1
ATOM 1199 N N . ILE A 1 164 ? -15.698 10.045 -1.988 1.00 91.00 164 ILE A N 1
ATOM 1200 C CA . ILE A 1 164 ? -16.100 11.205 -1.182 1.00 91.00 164 ILE A CA 1
ATOM 1201 C C . ILE A 1 164 ? -15.442 12.471 -1.735 1.00 91.00 164 ILE A C 1
ATOM 1203 O O . ILE A 1 164 ? -16.119 13.478 -1.951 1.00 91.00 164 ILE A O 1
ATOM 1207 N N . HIS A 1 165 ? -14.144 12.409 -2.028 1.00 86.50 165 HIS A N 1
ATOM 1208 C CA . HIS A 1 165 ? -13.399 13.544 -2.558 1.00 86.50 165 HIS A CA 1
ATOM 1209 C C . HIS A 1 165 ? -13.850 13.940 -3.973 1.00 86.50 165 HIS A C 1
ATOM 1211 O O . HIS A 1 165 ? -14.030 15.126 -4.247 1.00 86.50 165 HIS A O 1
ATOM 1217 N N . GLU A 1 166 ? -14.085 12.972 -4.865 1.00 86.81 166 GLU A N 1
ATOM 1218 C CA . GLU A 1 166 ? -14.611 13.215 -6.217 1.00 86.81 166 GLU A CA 1
ATOM 1219 C C . GLU A 1 166 ? -16.006 13.860 -6.189 1.00 86.81 166 GLU A C 1
ATOM 1221 O O . GLU A 1 166 ? -16.308 14.705 -7.030 1.00 86.81 166 GLU A O 1
ATOM 1226 N N . SER A 1 167 ? -16.834 13.533 -5.191 1.00 90.25 167 SER A N 1
ATOM 1227 C CA . SER A 1 167 ? -18.136 14.183 -4.974 1.00 90.25 167 SER A CA 1
ATOM 1228 C C . SER A 1 167 ? -18.063 15.559 -4.289 1.00 90.25 167 SER A C 1
ATOM 1230 O O . SER A 1 167 ? -19.091 16.215 -4.124 1.00 90.25 167 SER A O 1
ATOM 1232 N N . GLY A 1 168 ? -16.870 16.010 -3.883 1.00 90.00 168 GLY A N 1
ATOM 1233 C CA . GLY A 1 168 ? -16.673 17.254 -3.132 1.00 90.00 168 GLY A CA 1
ATOM 1234 C C . GLY A 1 168 ? -17.156 17.202 -1.676 1.00 90.00 168 GLY A C 1
ATOM 1235 O O . GLY A 1 168 ? -17.361 18.253 -1.067 1.00 90.00 168 GLY A O 1
ATOM 1236 N N . GLY A 1 169 ? -17.362 16.003 -1.126 1.00 91.12 169 GLY A N 1
ATOM 1237 C CA . GLY A 1 169 ? -17.766 15.783 0.260 1.00 91.12 169 GLY A CA 1
ATOM 1238 C C . GLY A 1 169 ? -16.581 15.724 1.227 1.00 91.12 169 GLY A C 1
ATOM 1239 O O . GLY A 1 169 ? -15.419 15.850 0.837 1.00 91.12 169 GLY A O 1
ATOM 1240 N N . SER A 1 170 ? -16.875 15.496 2.509 1.00 92.12 170 SER A N 1
ATOM 1241 C CA . SER A 1 170 ? -15.858 15.253 3.534 1.00 92.12 170 SER A CA 1
ATOM 1242 C C . SER A 1 170 ? -16.051 13.892 4.200 1.00 92.12 170 SER A C 1
ATOM 1244 O O . SER A 1 170 ? -17.175 13.418 4.382 1.00 92.12 170 SER A O 1
ATOM 1246 N N . VAL A 1 171 ? -14.940 13.257 4.585 1.00 92.56 171 VAL A N 1
ATOM 1247 C CA . VAL A 1 171 ? -14.971 11.978 5.310 1.00 92.56 171 VAL A CA 1
ATOM 1248 C C . VAL A 1 171 ? -15.667 12.141 6.663 1.00 92.56 171 VAL A C 1
ATOM 1250 O O . VAL A 1 171 ? -16.420 11.262 7.074 1.00 92.56 171 VAL A O 1
ATOM 1253 N N . ALA A 1 172 ? -15.483 13.286 7.325 1.00 91.88 172 ALA A N 1
ATOM 1254 C CA . ALA A 1 172 ? -16.166 13.606 8.573 1.00 91.88 172 ALA A CA 1
ATOM 1255 C C . ALA A 1 172 ? -17.697 13.605 8.415 1.00 91.88 172 ALA A C 1
ATOM 1257 O O . ALA A 1 172 ? -18.389 12.990 9.228 1.00 91.88 172 ALA A O 1
ATOM 1258 N N . ASP A 1 173 ? -18.222 14.231 7.356 1.00 92.00 173 ASP A N 1
ATOM 1259 C CA . ASP A 1 173 ? -19.663 14.253 7.083 1.00 92.00 173 ASP A CA 1
ATOM 1260 C C . ASP A 1 173 ? -20.190 12.853 6.762 1.00 92.00 173 ASP A C 1
ATOM 1262 O O . ASP A 1 173 ? -21.222 12.447 7.298 1.00 92.00 173 ASP A O 1
ATOM 1266 N N . TYR A 1 174 ? -19.459 12.091 5.943 1.00 90.56 174 TYR A N 1
ATOM 1267 C CA . TYR A 1 174 ? -19.794 10.701 5.631 1.00 90.56 174 TYR A CA 1
ATOM 1268 C C . TYR A 1 174 ? -19.904 9.849 6.909 1.00 90.56 174 TYR A C 1
ATOM 1270 O O . TYR A 1 174 ? -20.936 9.218 7.156 1.00 90.56 174 TYR A O 1
ATOM 1278 N N . LEU A 1 175 ? -18.885 9.898 7.776 1.00 89.94 175 LEU A N 1
ATOM 1279 C CA . LEU A 1 175 ? -18.854 9.140 9.030 1.00 89.94 175 LEU A CA 1
ATOM 1280 C C . LEU A 1 175 ? -19.931 9.591 10.032 1.00 89.94 175 LEU A C 1
ATOM 1282 O O . LEU A 1 175 ? -20.387 8.773 10.830 1.00 89.94 175 LEU A O 1
ATOM 1286 N N . ALA A 1 176 ? -20.342 10.864 10.013 1.00 88.44 176 ALA A N 1
ATOM 1287 C CA . ALA A 1 176 ? -21.398 11.387 10.882 1.00 88.44 176 ALA A CA 1
ATOM 1288 C C . ALA A 1 176 ? -22.809 10.981 10.422 1.00 88.44 176 ALA A C 1
ATOM 1290 O O . ALA A 1 176 ? -23.694 10.770 11.251 1.00 88.44 176 ALA A O 1
ATOM 1291 N N . GLN A 1 177 ? -23.026 10.860 9.109 1.00 81.62 177 GLN A N 1
ATOM 1292 C CA . GLN A 1 177 ? -24.325 10.513 8.524 1.00 81.62 177 GLN A CA 1
ATOM 1293 C C . GLN A 1 177 ? -24.662 9.021 8.661 1.00 81.62 177 GLN A C 1
ATOM 1295 O O . GLN A 1 177 ? -25.829 8.662 8.809 1.00 81.62 177 GLN A O 1
ATOM 1300 N N . HIS A 1 178 ? -23.658 8.141 8.624 1.00 66.81 178 HIS A N 1
ATOM 1301 C CA . HIS A 1 178 ? -23.862 6.688 8.526 1.00 66.81 178 HIS A CA 1
ATOM 1302 C C . HIS A 1 178 ? -24.028 5.965 9.875 1.00 66.81 178 HIS A C 1
ATOM 1304 O O . HIS A 1 178 ? -24.011 4.744 9.933 1.00 66.81 178 HIS A O 1
ATOM 1310 N N . GLY A 1 179 ? -24.301 6.689 10.966 1.00 58.88 179 GLY A N 1
ATOM 1311 C CA . GLY A 1 179 ? -24.811 6.075 12.201 1.00 58.88 179 GLY A CA 1
ATOM 1312 C C . GLY A 1 179 ? -26.267 5.576 12.110 1.00 58.88 179 GLY A C 1
ATOM 1313 O O . GLY A 1 179 ? -26.774 5.047 13.096 1.00 58.88 179 GLY A O 1
ATOM 1314 N N . MET A 1 180 ? -26.959 5.783 10.975 1.00 50.53 180 MET A N 1
ATOM 1315 C CA . MET A 1 180 ? -28.414 5.591 10.837 1.00 50.53 180 MET A CA 1
ATOM 1316 C C . MET A 1 180 ? -28.889 4.602 9.748 1.00 50.53 180 MET A C 1
ATOM 1318 O O . MET A 1 180 ? -30.074 4.275 9.766 1.00 50.53 180 MET A O 1
ATOM 1322 N N . PHE A 1 181 ? -28.043 4.095 8.837 1.00 49.38 181 PHE A N 1
ATOM 1323 C CA . PHE A 1 181 ? -28.475 3.200 7.741 1.00 49.38 181 PHE A CA 1
ATOM 1324 C C . PHE A 1 181 ? -27.459 2.095 7.414 1.00 49.38 181 PHE A C 1
ATOM 1326 O O . PHE A 1 181 ? -26.316 2.161 7.846 1.00 49.38 181 PHE A O 1
ATOM 1333 N N . GLU A 1 182 ? -27.935 1.079 6.681 1.00 55.59 182 GLU A N 1
ATOM 1334 C CA . GLU A 1 182 ? -27.221 -0.123 6.227 1.00 55.59 182 GLU A CA 1
ATOM 1335 C C . GLU A 1 182 ? -25.799 0.208 5.743 1.00 55.59 182 GLU A C 1
ATOM 1337 O O . GLU A 1 182 ? -25.601 1.029 4.851 1.00 55.59 182 GLU A O 1
ATOM 1342 N N . ASP A 1 183 ? -24.815 -0.397 6.403 1.00 62.88 183 ASP A N 1
ATOM 1343 C CA . ASP A 1 183 ? -23.402 -0.072 6.259 1.00 62.88 183 ASP A CA 1
ATOM 1344 C C . ASP A 1 183 ? -22.889 -0.381 4.838 1.00 62.88 183 ASP A C 1
ATOM 1346 O O . ASP A 1 183 ? -22.711 -1.545 4.483 1.00 62.88 183 ASP A O 1
ATOM 1350 N N . ASP A 1 184 ? -22.593 0.650 4.034 1.00 80.56 184 ASP A N 1
ATOM 1351 C CA . ASP A 1 184 ? -21.996 0.504 2.692 1.00 80.56 184 ASP A CA 1
ATOM 1352 C C .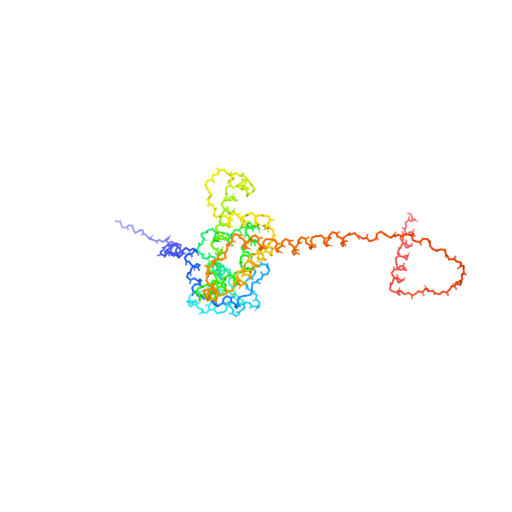 ASP A 1 184 ? -20.522 0.059 2.733 1.00 80.56 184 ASP A C 1
ATOM 1354 O O . ASP A 1 184 ? -19.962 -0.376 1.724 1.00 80.56 184 ASP A O 1
ATOM 1358 N N . LEU A 1 185 ? -19.902 0.129 3.915 1.00 87.06 185 LEU A N 1
ATOM 1359 C CA . LEU A 1 185 ? -18.567 -0.381 4.199 1.00 87.06 185 LEU A CA 1
ATOM 1360 C C . LEU A 1 185 ? -18.560 -1.368 5.373 1.00 87.06 185 LEU A C 1
ATOM 1362 O O . LEU A 1 185 ? -19.171 -1.082 6.412 1.00 87.06 185 LEU A O 1
ATOM 1366 N N . PRO A 1 186 ? -17.768 -2.457 5.280 1.00 90.25 186 PRO A N 1
ATOM 1367 C CA . PRO A 1 186 ? -17.437 -3.290 6.429 1.00 90.25 186 PRO A CA 1
ATOM 1368 C C . PRO A 1 186 ? -16.850 -2.464 7.590 1.00 90.25 186 PRO A C 1
ATOM 1370 O O . PRO A 1 186 ? -16.138 -1.484 7.342 1.00 90.25 186 PRO A O 1
ATOM 1373 N N . PRO A 1 187 ? -17.064 -2.868 8.857 1.00 92.00 187 PRO A N 1
ATOM 1374 C CA . PRO A 1 187 ? -16.564 -2.136 10.026 1.00 92.00 187 PRO A CA 1
ATOM 1375 C C . PRO A 1 187 ? -15.054 -1.848 9.997 1.00 92.00 187 PRO A C 1
ATOM 1377 O O . PRO A 1 187 ? -14.633 -0.742 10.342 1.00 92.00 187 PRO A O 1
ATOM 1380 N N . VAL A 1 188 ? -14.255 -2.807 9.516 1.00 95.94 188 VAL A N 1
ATOM 1381 C CA . VAL A 1 188 ? -12.796 -2.680 9.370 1.00 95.94 188 VAL A CA 1
ATOM 1382 C C . VAL A 1 188 ? -12.458 -1.580 8.364 1.00 95.94 188 VAL A C 1
ATOM 1384 O O . VAL A 1 188 ? -11.700 -0.664 8.676 1.00 95.94 188 VAL A O 1
ATOM 1387 N N . ALA A 1 189 ? -13.063 -1.622 7.174 1.00 95.62 189 ALA A N 1
ATOM 1388 C CA . ALA A 1 189 ? -12.855 -0.613 6.141 1.00 95.62 189 ALA A CA 1
ATOM 1389 C C . ALA A 1 189 ? -13.280 0.786 6.617 1.00 95.62 189 ALA A C 1
ATOM 1391 O O . ALA A 1 189 ? -12.569 1.757 6.378 1.00 95.62 189 ALA A O 1
ATOM 1392 N N . ARG A 1 190 ? -14.390 0.908 7.356 1.00 94.12 190 ARG A N 1
ATOM 1393 C CA . ARG A 1 190 ? -14.829 2.194 7.923 1.00 94.12 190 ARG A CA 1
ATOM 1394 C C . ARG A 1 190 ? -13.841 2.760 8.943 1.00 94.12 190 ARG A C 1
ATOM 1396 O O . ARG A 1 190 ? -13.594 3.966 8.961 1.00 94.12 190 ARG A O 1
ATOM 1403 N N . GLU A 1 191 ? -13.285 1.915 9.804 1.00 95.81 191 GLU A N 1
ATOM 1404 C CA . GLU A 1 191 ? -12.267 2.344 10.766 1.00 95.81 191 GLU A CA 1
ATOM 1405 C C . GLU A 1 191 ? -10.970 2.764 10.053 1.00 95.81 191 GLU A C 1
ATOM 1407 O O . GLU A 1 191 ? -10.381 3.789 10.403 1.00 95.81 191 GLU A O 1
ATOM 1412 N N . LEU A 1 192 ? -10.594 2.066 8.976 1.00 97.44 192 LEU A N 1
ATOM 1413 C CA . LEU A 1 192 ? -9.495 2.478 8.099 1.00 97.44 192 LEU A CA 1
ATOM 1414 C C . LEU A 1 192 ? -9.771 3.823 7.409 1.00 97.44 192 LEU A C 1
ATOM 1416 O O . LEU A 1 192 ? -8.873 4.660 7.377 1.00 97.44 192 LEU A O 1
ATOM 1420 N N . VAL A 1 193 ? -10.996 4.077 6.924 1.00 96.19 193 VAL A N 1
ATOM 1421 C CA . VAL A 1 193 ? -11.391 5.380 6.347 1.00 96.19 193 VAL A CA 1
ATOM 1422 C C . VAL A 1 193 ? -11.125 6.510 7.337 1.00 96.19 193 VAL A C 1
ATOM 1424 O O . VAL A 1 193 ? -10.479 7.498 6.986 1.00 96.19 193 VAL A O 1
ATOM 1427 N N . ARG A 1 194 ? -11.579 6.346 8.586 1.00 95.88 194 ARG A N 1
ATOM 1428 C CA . ARG A 1 194 ? -11.361 7.326 9.658 1.00 95.88 194 ARG A CA 1
ATOM 1429 C C . ARG A 1 194 ? -9.871 7.574 9.882 1.00 95.88 194 ARG A C 1
ATOM 1431 O O . ARG A 1 194 ? -9.425 8.716 9.813 1.00 95.88 194 ARG A O 1
ATOM 1438 N N . PHE A 1 195 ? -9.097 6.511 10.107 1.00 97.25 195 PHE A N 1
ATOM 1439 C CA . PHE A 1 195 ? -7.674 6.648 10.409 1.00 97.25 195 PHE A CA 1
ATOM 1440 C C . PHE A 1 195 ? -6.896 7.278 9.246 1.00 97.25 195 PHE A C 1
ATOM 1442 O O . PHE A 1 195 ? -6.023 8.121 9.464 1.00 97.25 195 PHE A O 1
ATOM 1449 N N . PHE A 1 196 ? -7.192 6.874 8.007 1.00 96.81 196 PHE A N 1
ATOM 1450 C CA . PHE A 1 196 ? -6.510 7.374 6.814 1.00 96.81 196 PHE A CA 1
ATOM 1451 C C . PHE A 1 196 ? -6.804 8.852 6.577 1.00 96.81 196 PHE A C 1
ATOM 1453 O O . PHE A 1 196 ? -5.882 9.580 6.215 1.00 96.81 196 PHE A O 1
ATOM 1460 N N . ASP A 1 197 ? -8.036 9.312 6.806 1.00 95.56 197 ASP A N 1
ATOM 1461 C CA . ASP A 1 197 ? -8.378 10.733 6.692 1.00 95.56 197 ASP A CA 1
ATOM 1462 C C . ASP A 1 197 ? -7.673 11.579 7.764 1.00 95.56 197 ASP A C 1
ATOM 1464 O O . ASP A 1 197 ? -6.995 12.559 7.435 1.00 95.56 197 ASP A O 1
ATOM 1468 N N . GLU A 1 198 ? -7.716 11.139 9.027 1.00 95.44 198 GLU A N 1
ATOM 1469 C CA . GLU A 1 198 ? -7.016 11.791 10.145 1.00 95.44 198 GLU A CA 1
ATOM 1470 C C . GLU A 1 198 ? -5.502 11.901 9.888 1.00 95.44 198 GLU A C 1
ATOM 1472 O O . GLU A 1 198 ? -4.874 12.922 10.185 1.00 95.44 198 GLU A O 1
ATOM 1477 N N . HIS A 1 199 ? -4.915 10.882 9.250 1.00 96.44 199 HIS A N 1
ATOM 1478 C CA . HIS A 1 199 ? -3.482 10.789 8.968 1.00 96.44 199 HIS A CA 1
ATOM 1479 C C . HIS A 1 199 ? -3.112 11.025 7.499 1.00 96.44 199 HIS A C 1
ATOM 1481 O O . HIS A 1 199 ? -1.985 10.725 7.096 1.00 96.44 199 HIS A O 1
ATOM 1487 N N . ARG A 1 200 ? -3.984 11.639 6.687 1.00 93.94 200 ARG A N 1
ATOM 1488 C CA . ARG A 1 200 ? -3.786 11.815 5.228 1.00 93.94 200 ARG A CA 1
ATOM 1489 C C . ARG A 1 200 ? -2.497 12.545 4.833 1.00 93.94 200 ARG A C 1
ATOM 1491 O O . ARG A 1 200 ? -2.041 12.488 3.694 1.00 93.94 200 ARG A O 1
ATOM 1498 N N . ARG A 1 201 ? -1.900 13.286 5.769 1.00 93.69 201 ARG A N 1
ATOM 1499 C CA . ARG A 1 201 ? -0.637 14.021 5.578 1.00 93.69 201 ARG A CA 1
ATOM 1500 C C . ARG A 1 201 ? 0.611 13.193 5.897 1.00 93.69 201 ARG A C 1
ATOM 1502 O O . ARG A 1 201 ? 1.714 13.674 5.662 1.00 93.69 201 ARG A O 1
ATOM 1509 N N . SER A 1 202 ? 0.458 11.988 6.440 1.00 95.00 202 SER A N 1
ATOM 1510 C CA . SER A 1 202 ? 1.555 11.158 6.933 1.00 95.00 202 SER A CA 1
ATOM 1511 C C . SER A 1 202 ? 1.472 9.750 6.354 1.00 95.00 202 SER A C 1
ATOM 1513 O O . SER A 1 202 ? 0.862 8.848 6.927 1.00 95.00 202 SER A O 1
ATOM 1515 N N . ALA A 1 203 ? 2.167 9.540 5.232 1.00 95.31 203 ALA A N 1
ATOM 1516 C CA . ALA A 1 203 ? 2.337 8.204 4.664 1.00 95.31 203 ALA A CA 1
ATOM 1517 C C . ALA A 1 203 ? 2.962 7.233 5.684 1.00 95.31 203 ALA A C 1
ATOM 1519 O O . ALA A 1 203 ? 2.581 6.067 5.776 1.00 95.31 203 ALA A O 1
ATOM 1520 N N . LYS A 1 204 ? 3.882 7.748 6.512 1.00 95.50 204 LYS A N 1
ATOM 1521 C CA . LYS A 1 204 ? 4.524 6.993 7.586 1.00 95.50 204 LYS A CA 1
ATOM 1522 C C . LYS A 1 204 ? 3.503 6.468 8.591 1.00 95.50 204 LYS A C 1
ATOM 1524 O O . LYS A 1 204 ? 3.524 5.275 8.862 1.00 95.50 204 LYS A O 1
ATOM 1529 N N . ALA A 1 205 ? 2.598 7.318 9.079 1.00 96.56 205 ALA A N 1
ATOM 1530 C CA . ALA A 1 205 ? 1.573 6.930 10.048 1.00 96.56 205 ALA A CA 1
ATOM 1531 C C . ALA A 1 205 ? 0.698 5.781 9.541 1.00 96.56 205 ALA A C 1
ATOM 1533 O O . ALA A 1 205 ? 0.575 4.748 10.197 1.00 96.56 205 ALA A O 1
ATOM 1534 N N . ILE A 1 206 ? 0.169 5.943 8.328 1.00 97.75 206 ILE A N 1
ATOM 1535 C CA . ILE A 1 206 ? -0.671 4.942 7.671 1.00 97.75 206 ILE A CA 1
ATOM 1536 C C . ILE A 1 206 ? 0.118 3.641 7.471 1.00 97.75 206 ILE A C 1
ATOM 1538 O O . ILE A 1 206 ? -0.357 2.569 7.831 1.00 97.75 206 ILE A O 1
ATOM 1542 N N . SER A 1 207 ? 1.355 3.715 6.969 1.00 97.19 207 SER A N 1
ATOM 1543 C CA . SER A 1 207 ? 2.169 2.515 6.743 1.00 97.19 207 SER A CA 1
ATOM 1544 C C . SER A 1 207 ? 2.506 1.777 8.042 1.00 97.19 207 SER A C 1
ATOM 1546 O O . SER A 1 207 ? 2.527 0.549 8.051 1.00 97.19 207 SER A O 1
ATOM 1548 N N . THR A 1 208 ? 2.752 2.509 9.135 1.00 97.00 208 THR A N 1
ATOM 1549 C CA . THR A 1 208 ? 3.038 1.940 10.455 1.00 97.00 208 THR A CA 1
ATOM 1550 C C . THR A 1 208 ? 1.817 1.211 10.992 1.00 97.00 208 THR A C 1
ATOM 1552 O O . THR A 1 208 ? 1.960 0.075 11.428 1.00 97.00 208 THR A O 1
ATOM 1555 N N . LEU A 1 209 ? 0.620 1.806 10.904 1.00 98.19 209 LEU A N 1
ATOM 1556 C CA . LEU A 1 209 ? -0.621 1.130 11.293 1.00 98.19 209 LEU A CA 1
ATOM 1557 C C . LEU A 1 209 ? -0.787 -0.197 10.542 1.00 98.19 209 LEU A C 1
ATOM 1559 O O . LEU A 1 209 ? -1.054 -1.234 11.151 1.00 98.19 209 LEU A O 1
ATOM 1563 N N . LEU A 1 210 ? -0.622 -0.164 9.218 1.00 98.06 210 LEU A N 1
ATOM 1564 C CA . LEU A 1 210 ? -0.790 -1.353 8.389 1.00 98.06 210 LEU A CA 1
ATOM 1565 C C . LEU A 1 210 ? 0.236 -2.433 8.745 1.00 98.06 210 LEU A C 1
ATOM 1567 O O . LEU A 1 210 ? -0.141 -3.581 8.940 1.00 98.06 210 LEU A O 1
ATOM 1571 N N . LYS A 1 211 ? 1.516 -2.080 8.896 1.00 97.38 211 LYS A N 1
ATOM 1572 C CA . LYS A 1 211 ? 2.563 -3.034 9.303 1.00 97.38 211 LYS A CA 1
ATOM 1573 C C . LYS A 1 211 ? 2.277 -3.637 10.677 1.00 97.38 211 LYS A C 1
ATOM 1575 O O . LYS A 1 211 ? 2.278 -4.855 10.802 1.00 97.38 211 LYS A O 1
ATOM 1580 N N . ASN A 1 212 ? 1.927 -2.800 11.656 1.00 97.62 212 ASN A N 1
ATOM 1581 C CA . ASN A 1 212 ? 1.574 -3.238 13.004 1.00 97.62 212 ASN A CA 1
ATOM 1582 C C . ASN A 1 212 ? 0.403 -4.233 12.994 1.00 97.62 212 ASN A C 1
ATOM 1584 O O . ASN A 1 212 ? 0.431 -5.199 13.747 1.00 97.62 212 ASN A O 1
ATOM 1588 N N . TYR A 1 213 ? -0.601 -4.039 12.128 1.00 98.50 213 TYR A N 1
ATOM 1589 C CA . TYR A 1 213 ? -1.701 -4.996 11.984 1.00 98.50 213 TYR A CA 1
ATOM 1590 C C . TYR A 1 213 ? -1.194 -6.379 11.552 1.00 98.50 213 TYR A C 1
ATOM 1592 O O . TYR A 1 213 ? -1.531 -7.384 12.175 1.00 98.50 213 TYR A O 1
ATOM 1600 N N . TYR A 1 214 ? -0.361 -6.444 10.508 1.00 97.44 214 TYR A N 1
ATOM 1601 C CA . TYR A 1 214 ? 0.156 -7.724 10.013 1.00 97.44 214 TYR A CA 1
ATOM 1602 C C . TYR A 1 214 ? 1.183 -8.357 10.959 1.00 97.44 214 TYR A C 1
ATOM 1604 O O . TYR A 1 214 ? 1.261 -9.582 11.021 1.00 97.44 214 TYR A O 1
ATOM 1612 N N . ASP A 1 215 ? 1.911 -7.559 11.741 1.00 96.69 215 ASP A N 1
ATOM 1613 C CA . ASP A 1 215 ? 2.770 -8.062 12.816 1.00 96.69 215 ASP A CA 1
ATOM 1614 C C . ASP A 1 215 ? 1.936 -8.678 13.955 1.00 96.69 215 ASP A C 1
ATOM 1616 O O . ASP A 1 215 ? 2.252 -9.770 14.431 1.00 96.69 215 ASP A O 1
ATOM 1620 N N . LEU A 1 216 ? 0.832 -8.031 14.354 1.00 96.19 216 LEU A N 1
ATOM 1621 C CA . LEU A 1 216 ? -0.117 -8.575 15.335 1.00 96.19 216 LEU A CA 1
ATOM 1622 C C . LEU A 1 216 ? -0.786 -9.856 14.831 1.00 96.19 216 LEU A C 1
ATOM 1624 O O . LEU A 1 216 ? -0.949 -10.800 15.602 1.00 96.19 216 LEU A O 1
ATOM 1628 N N . LEU A 1 217 ? -1.137 -9.909 13.543 1.00 96.00 217 LEU A N 1
ATOM 1629 C CA . LEU A 1 217 ? -1.669 -11.112 12.909 1.00 96.00 217 LEU A CA 1
ATOM 1630 C C . LEU A 1 217 ? -0.632 -12.243 12.887 1.00 96.00 217 LEU A C 1
ATOM 1632 O O . LEU A 1 217 ? -0.957 -13.379 13.222 1.00 96.00 217 LEU A O 1
ATOM 1636 N N . ALA A 1 218 ? 0.627 -11.941 12.559 1.00 94.06 218 ALA A N 1
ATOM 1637 C CA . ALA A 1 218 ? 1.714 -12.917 12.612 1.00 94.06 218 ALA A CA 1
ATOM 1638 C C . ALA A 1 218 ? 1.913 -13.489 14.022 1.00 94.06 218 ALA A C 1
ATOM 1640 O O . ALA A 1 218 ? 2.182 -14.680 14.172 1.00 94.06 218 ALA A O 1
ATOM 1641 N N . ALA A 1 219 ? 1.745 -12.658 15.052 1.00 93.50 219 ALA A N 1
ATOM 1642 C CA . ALA A 1 219 ? 1.869 -13.063 16.448 1.00 93.50 219 ALA A CA 1
ATOM 1643 C C . ALA A 1 219 ? 0.757 -14.018 16.922 1.00 93.50 219 ALA A C 1
ATOM 1645 O O . ALA A 1 219 ? 0.925 -14.658 17.959 1.00 93.50 219 ALA A O 1
ATOM 1646 N N . GLN A 1 220 ? -0.343 -14.161 16.170 1.00 91.19 220 GLN A N 1
ATOM 1647 C CA . GLN A 1 220 ? -1.393 -15.147 16.466 1.00 91.19 220 GLN A CA 1
ATOM 1648 C C . GLN A 1 220 ? -0.940 -16.591 16.193 1.00 91.19 220 GLN A C 1
ATOM 1650 O O . GLN A 1 220 ? -1.567 -17.529 16.675 1.00 91.19 220 GLN A O 1
ATOM 1655 N N . GLY A 1 221 ? 0.169 -16.777 15.470 1.00 85.75 221 GLY A N 1
ATOM 1656 C CA . GLY A 1 221 ? 0.765 -18.086 15.221 1.00 85.75 221 GLY A CA 1
ATOM 1657 C C . GLY A 1 221 ? 0.102 -18.871 14.088 1.00 85.75 221 GLY A C 1
ATOM 1658 O O . GLY A 1 221 ? -0.596 -18.317 13.231 1.00 85.75 221 GLY A O 1
ATOM 1659 N N . ASN A 1 222 ? 0.387 -20.176 14.062 1.00 85.25 222 ASN A N 1
ATOM 1660 C CA . ASN A 1 222 ? -0.087 -21.088 13.029 1.00 85.25 222 ASN A CA 1
ATOM 1661 C C . ASN A 1 222 ? -1.443 -21.711 13.431 1.00 85.25 222 ASN A C 1
ATOM 1663 O O . ASN A 1 222 ? -1.518 -22.374 14.472 1.00 85.25 222 ASN A O 1
ATOM 1667 N N . PRO A 1 223 ? -2.494 -21.597 12.593 1.00 83.19 223 PRO A N 1
ATOM 1668 C CA . PRO A 1 223 ? -3.790 -22.231 12.843 1.00 83.19 223 PRO A CA 1
ATOM 1669 C C . PRO A 1 223 ? -3.713 -23.735 13.142 1.00 83.19 223 PRO A C 1
ATOM 1671 O O . PRO A 1 223 ? -4.478 -24.234 13.965 1.00 83.19 223 PRO A O 1
ATOM 1674 N N . ALA A 1 224 ? -2.786 -24.454 12.501 1.00 77.25 224 ALA A N 1
ATOM 1675 C CA . ALA A 1 224 ? -2.610 -25.895 12.675 1.00 77.25 224 ALA A CA 1
ATOM 1676 C C . ALA A 1 224 ? -2.091 -26.278 14.075 1.00 77.25 224 ALA A C 1
ATOM 1678 O O . ALA A 1 224 ? -2.351 -27.384 14.544 1.00 77.25 224 ALA A O 1
ATOM 1679 N N . GLU A 1 2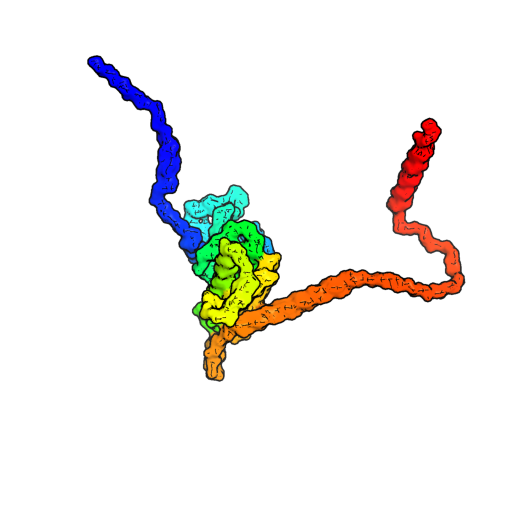25 ? -1.387 -25.375 14.764 1.00 71.25 225 GLU A N 1
ATOM 1680 C CA . GLU A 1 225 ? -0.928 -25.587 16.144 1.00 71.25 225 GLU A CA 1
ATOM 1681 C C . GLU A 1 225 ? -2.062 -25.347 17.155 1.00 71.25 225 GLU A C 1
ATOM 1683 O O . GLU A 1 225 ? -2.166 -26.053 18.159 1.00 71.25 225 GLU A O 1
ATOM 1688 N N . ALA A 1 226 ? -2.957 -24.393 16.868 1.00 65.00 226 ALA A N 1
ATOM 1689 C CA . ALA A 1 226 ? -4.127 -24.091 17.696 1.00 65.00 226 ALA A CA 1
ATOM 1690 C C . ALA A 1 226 ? -5.199 -25.201 17.650 1.00 65.00 226 ALA A C 1
ATOM 1692 O O . ALA A 1 226 ? -5.923 -25.416 18.628 1.00 65.00 226 ALA A O 1
ATOM 1693 N N . ASP A 1 227 ? -5.276 -25.947 16.544 1.00 63.59 227 ASP A N 1
ATOM 1694 C CA . ASP A 1 227 ? -6.201 -27.075 16.376 1.00 63.59 227 ASP A CA 1
ATOM 1695 C C . ASP A 1 227 ? -5.921 -28.223 17.370 1.00 63.59 227 ASP A C 1
ATOM 1697 O O . ASP A 1 227 ? -6.846 -28.875 17.858 1.00 63.59 227 ASP A O 1
ATOM 1701 N N . MET A 1 228 ? -4.662 -28.396 17.802 1.00 63.12 228 MET A N 1
ATOM 1702 C CA . MET A 1 228 ? -4.267 -29.424 18.780 1.00 63.12 228 MET A CA 1
ATOM 1703 C C . MET A 1 228 ? -4.866 -29.220 20.184 1.00 63.12 228 MET A C 1
ATOM 1705 O O . MET A 1 228 ? -4.842 -30.145 20.998 1.00 63.12 228 MET A O 1
ATOM 1709 N N . PHE A 1 229 ? -5.424 -28.037 20.470 1.00 67.88 229 PHE A N 1
ATOM 1710 C CA . PHE A 1 229 ? -5.996 -27.679 21.773 1.00 67.88 229 PHE A CA 1
ATOM 1711 C C . PHE A 1 229 ? -7.491 -27.316 21.722 1.00 67.88 229 PHE A C 1
ATOM 1713 O O . PHE A 1 229 ? -8.038 -26.834 22.714 1.00 67.88 229 PHE A O 1
ATOM 1720 N N . GLY A 1 230 ? -8.181 -27.609 20.613 1.00 56.59 230 GLY A N 1
ATOM 1721 C CA . GLY A 1 230 ? -9.648 -27.608 20.575 1.00 56.59 230 GLY A CA 1
ATOM 1722 C C . GLY A 1 230 ? -10.320 -26.279 20.220 1.00 56.59 230 GLY A C 1
ATOM 1723 O O . GLY A 1 230 ? -11.416 -26.003 20.712 1.00 56.59 230 GLY A O 1
ATOM 1724 N N . GLY A 1 231 ? -9.730 -25.475 19.331 1.00 57.56 231 GLY A N 1
ATOM 1725 C CA . GLY A 1 231 ? -10.489 -24.422 18.654 1.00 57.56 231 GLY A CA 1
ATOM 1726 C C . GLY A 1 231 ? -9.650 -23.478 17.804 1.00 57.56 231 GLY A C 1
ATOM 1727 O O . GLY A 1 231 ? -9.076 -22.526 18.326 1.00 57.56 231 GLY A O 1
ATOM 1728 N N . VAL A 1 232 ? -9.677 -23.661 16.481 1.00 55.50 232 VAL A N 1
ATOM 1729 C CA . VAL A 1 232 ? -9.250 -22.616 15.542 1.00 55.50 232 VAL A CA 1
ATOM 1730 C C . VAL A 1 232 ? -10.297 -21.506 15.573 1.00 55.50 232 VAL A C 1
ATOM 1732 O O . VAL A 1 232 ? -11.366 -21.617 14.973 1.00 55.50 232 VAL A O 1
ATOM 1735 N N . ARG A 1 233 ? -10.017 -20.425 16.299 1.00 69.50 233 ARG A N 1
ATOM 1736 C CA . ARG A 1 233 ? -10.736 -19.163 16.114 1.00 69.50 233 ARG A CA 1
ATOM 1737 C C . ARG A 1 233 ? -9.860 -18.272 15.260 1.00 69.50 233 ARG A C 1
ATOM 1739 O O . ARG A 1 233 ? -8.788 -17.869 15.698 1.00 69.50 233 ARG A O 1
ATOM 1746 N N . THR A 1 234 ? -10.305 -17.995 14.039 1.00 77.88 234 THR A N 1
ATOM 1747 C CA . THR A 1 234 ? -9.715 -16.925 13.237 1.00 77.88 234 THR A CA 1
ATOM 1748 C C . THR A 1 234 ? -9.723 -15.644 14.077 1.00 77.88 234 THR A C 1
ATOM 1750 O O . THR A 1 234 ? -10.771 -15.320 14.645 1.00 77.88 234 THR A O 1
ATOM 1753 N N . PRO A 1 235 ? -8.583 -14.944 14.205 1.00 85.62 235 PRO A N 1
ATOM 1754 C CA . PRO A 1 235 ? -8.510 -13.679 14.914 1.00 85.62 235 PRO A CA 1
ATOM 1755 C C . PRO A 1 235 ? -9.543 -12.690 14.373 1.00 85.62 235 PRO A C 1
ATOM 1757 O O . PRO A 1 235 ? -9.771 -12.606 13.165 1.00 85.62 235 PRO A O 1
ATOM 1760 N N . ASP A 1 236 ? -10.168 -11.936 15.271 1.00 93.31 236 ASP A N 1
ATOM 1761 C CA . ASP A 1 236 ? -11.120 -10.898 14.891 1.00 93.31 236 ASP A CA 1
ATOM 1762 C C . ASP A 1 236 ? -10.362 -9.709 14.280 1.00 93.31 236 ASP A C 1
ATOM 1764 O O . ASP A 1 236 ? -9.613 -9.008 14.968 1.00 93.31 236 ASP A O 1
ATOM 1768 N N . LYS A 1 237 ? -10.576 -9.482 12.977 1.00 96.19 237 LYS A N 1
ATOM 1769 C CA . LYS A 1 237 ? -9.958 -8.388 12.212 1.00 96.19 237 LYS A CA 1
ATOM 1770 C C . LYS A 1 237 ? -10.191 -7.026 12.869 1.00 96.19 237 LYS A C 1
ATOM 1772 O O . LYS A 1 237 ? -9.278 -6.205 12.900 1.00 96.19 237 LYS A O 1
ATOM 1777 N N . GLN A 1 238 ? -11.385 -6.788 13.423 1.00 96.06 238 GLN A N 1
ATOM 1778 C CA . GLN A 1 238 ? -11.709 -5.515 14.066 1.00 96.06 238 GLN A CA 1
ATOM 1779 C C . GLN A 1 238 ? -10.881 -5.319 15.336 1.00 96.06 238 GLN A C 1
ATOM 1781 O O . GLN A 1 238 ? -10.341 -4.240 15.568 1.00 96.06 238 GLN A O 1
ATOM 1786 N N . GLN A 1 239 ? -10.754 -6.363 16.155 1.00 95.69 239 GLN A N 1
ATOM 1787 C CA . GLN A 1 239 ? -9.990 -6.291 17.402 1.00 95.69 239 GLN A CA 1
ATOM 1788 C C . GLN A 1 239 ? -8.499 -6.083 17.129 1.00 95.69 239 GLN A C 1
ATOM 1790 O O . GLN A 1 239 ? -7.884 -5.227 17.764 1.00 95.69 239 GLN A O 1
ATOM 1795 N N . LEU A 1 240 ? -7.940 -6.799 16.147 1.00 96.62 240 LEU A N 1
ATOM 1796 C CA . LEU A 1 240 ? -6.551 -6.616 15.720 1.00 96.62 240 LEU A CA 1
ATOM 1797 C C . LEU A 1 240 ? -6.300 -5.205 15.173 1.00 96.62 240 LEU A C 1
ATOM 1799 O O . LEU A 1 240 ? -5.270 -4.600 15.476 1.00 96.62 240 LEU A O 1
ATOM 1803 N N . LEU A 1 241 ? -7.239 -4.649 14.399 1.00 98.06 241 LEU A N 1
ATOM 1804 C CA . LEU A 1 241 ? -7.136 -3.274 13.911 1.00 98.06 241 LEU A CA 1
ATOM 1805 C C . LEU A 1 241 ? -7.158 -2.267 15.066 1.00 98.06 241 LEU A C 1
ATOM 1807 O O . LEU A 1 241 ? -6.279 -1.410 15.138 1.00 98.06 241 LEU A O 1
ATOM 1811 N N . GLN A 1 242 ? -8.092 -2.406 16.006 1.00 96.94 242 GLN A N 1
ATOM 1812 C CA . GLN A 1 242 ? -8.161 -1.548 17.191 1.00 96.94 242 GLN A CA 1
ATOM 1813 C C . GLN A 1 242 ? -6.899 -1.640 18.052 1.00 96.94 242 GLN A C 1
ATOM 1815 O O . GLN A 1 242 ? -6.438 -0.634 18.592 1.00 96.94 242 GLN A O 1
ATOM 1820 N N . GLU A 1 243 ? -6.323 -2.832 18.202 1.00 96.44 243 GLU A N 1
ATOM 1821 C CA . GLU A 1 243 ? -5.049 -3.015 18.895 1.00 96.44 243 GLU A CA 1
ATOM 1822 C C . GLU A 1 243 ? -3.897 -2.338 18.144 1.00 96.44 243 GLU A C 1
ATOM 1824 O O . GLU A 1 243 ? -3.088 -1.642 18.759 1.00 96.44 243 GLU A O 1
ATOM 1829 N N . SER A 1 244 ? -3.862 -2.448 16.814 1.00 97.19 244 SER A N 1
ATOM 1830 C CA . SER A 1 244 ? -2.886 -1.744 15.978 1.00 97.19 244 SER A CA 1
ATOM 1831 C C . SER A 1 244 ? -2.978 -0.219 16.137 1.00 97.19 244 SER A C 1
ATOM 1833 O O . SER A 1 244 ? -1.951 0.442 16.325 1.00 97.19 244 SER A O 1
ATOM 1835 N N . ILE A 1 245 ? -4.198 0.337 16.153 1.00 96.81 245 ILE A N 1
ATOM 1836 C CA . ILE A 1 245 ? -4.457 1.769 16.385 1.00 96.81 245 ILE A CA 1
ATOM 1837 C C . ILE A 1 245 ? -3.968 2.182 17.776 1.00 96.81 245 ILE A C 1
ATOM 1839 O O . ILE A 1 245 ? -3.180 3.119 17.895 1.00 96.81 245 ILE A O 1
ATOM 1843 N N . LYS A 1 246 ? -4.340 1.440 18.828 1.00 95.50 246 LYS A N 1
ATOM 1844 C CA . LYS A 1 246 ? -3.879 1.708 20.203 1.00 95.50 246 LYS A CA 1
ATOM 1845 C C . LYS A 1 246 ? -2.356 1.675 20.309 1.00 95.50 246 LYS A C 1
ATOM 1847 O O . LYS A 1 246 ? -1.764 2.532 20.964 1.00 95.50 246 LYS A O 1
ATOM 1852 N N . ASN A 1 247 ? -1.706 0.704 19.669 1.00 93.88 247 ASN A N 1
ATOM 1853 C CA . ASN A 1 247 ? -0.249 0.590 19.662 1.00 93.88 247 ASN A CA 1
ATOM 1854 C C . ASN A 1 247 ? 0.399 1.786 18.956 1.00 93.88 247 ASN A C 1
ATOM 1856 O O . ASN A 1 247 ? 1.365 2.352 19.474 1.00 93.88 247 ASN A O 1
ATOM 1860 N N . TYR A 1 248 ? -0.156 2.208 17.819 1.00 94.50 248 TYR A N 1
ATOM 1861 C CA . TYR A 1 248 ? 0.277 3.407 17.106 1.00 94.50 248 TYR A CA 1
ATOM 1862 C C . TYR A 1 248 ? 0.142 4.668 17.985 1.00 94.50 248 TYR A C 1
ATOM 1864 O O . TYR A 1 248 ? 1.116 5.406 18.167 1.00 94.50 248 TYR A O 1
ATOM 1872 N N . GLU A 1 249 ? -1.016 4.877 18.615 1.00 92.44 249 GLU A N 1
ATOM 1873 C CA . GLU A 1 249 ? -1.279 6.015 19.505 1.00 92.44 249 GLU A CA 1
ATOM 1874 C C . GLU A 1 249 ? -0.357 6.028 20.732 1.00 92.44 249 GLU A C 1
ATOM 1876 O O . GLU A 1 249 ? 0.180 7.070 21.104 1.00 92.44 249 GLU A O 1
ATOM 1881 N N . GLN A 1 250 ? -0.098 4.879 21.358 1.00 89.75 250 GLN A N 1
ATOM 1882 C CA . GLN A 1 250 ? 0.801 4.803 22.514 1.00 89.75 250 GLN A CA 1
ATOM 1883 C C . GLN A 1 250 ? 2.263 5.088 22.157 1.00 89.75 250 GLN A C 1
ATOM 1885 O O . GLN A 1 250 ? 3.022 5.581 23.002 1.00 89.75 250 GLN A O 1
ATOM 1890 N N . GLN A 1 251 ? 2.687 4.739 20.942 1.00 86.50 251 GLN A N 1
ATOM 1891 C CA . GLN A 1 251 ? 4.047 4.977 20.462 1.00 86.50 251 GLN A CA 1
ATOM 1892 C C . GLN A 1 251 ? 4.246 6.435 20.033 1.00 86.50 251 GLN A C 1
ATOM 1894 O O . GLN A 1 251 ? 5.283 7.024 20.350 1.00 86.50 251 GLN A O 1
ATOM 1899 N N . HIS A 1 252 ? 3.249 7.039 19.380 1.00 82.25 252 HIS A N 1
ATOM 1900 C CA . HIS A 1 252 ? 3.370 8.376 18.794 1.00 82.25 252 HIS A CA 1
ATOM 1901 C C . HIS A 1 252 ? 2.739 9.496 19.629 1.00 82.25 252 HIS A C 1
ATOM 1903 O O . HIS A 1 252 ? 3.312 10.579 19.701 1.00 82.25 252 HIS A O 1
ATOM 1909 N N . GLY A 1 253 ? 1.681 9.232 20.395 1.00 67.62 253 GLY A N 1
ATOM 1910 C CA . GLY A 1 253 ? 1.145 10.175 21.384 1.00 67.62 253 GLY A CA 1
ATOM 1911 C C . GLY A 1 253 ? 2.137 10.475 22.516 1.00 67.62 253 GLY A C 1
ATOM 1912 O O . GLY A 1 253 ? 2.225 11.604 23.000 1.00 67.62 253 GLY A O 1
ATOM 1913 N N . ARG A 1 254 ? 2.992 9.504 22.884 1.00 59.03 254 ARG A N 1
ATOM 1914 C CA . ARG A 1 254 ? 4.130 9.744 23.796 1.00 59.03 254 ARG A CA 1
ATOM 1915 C C . ARG A 1 254 ? 5.242 10.588 23.165 1.00 59.03 254 ARG A C 1
ATOM 1917 O O . ARG A 1 254 ? 5.959 11.271 23.895 1.00 59.03 254 ARG A O 1
ATOM 1924 N N . GLN A 1 255 ? 5.411 10.549 21.842 1.00 54.28 255 GLN A N 1
ATOM 1925 C CA . GLN A 1 255 ? 6.400 11.373 21.136 1.00 54.28 255 GLN A CA 1
ATOM 1926 C C . GLN A 1 255 ? 5.933 12.826 21.007 1.00 54.28 255 GLN A C 1
ATOM 1928 O O . GLN A 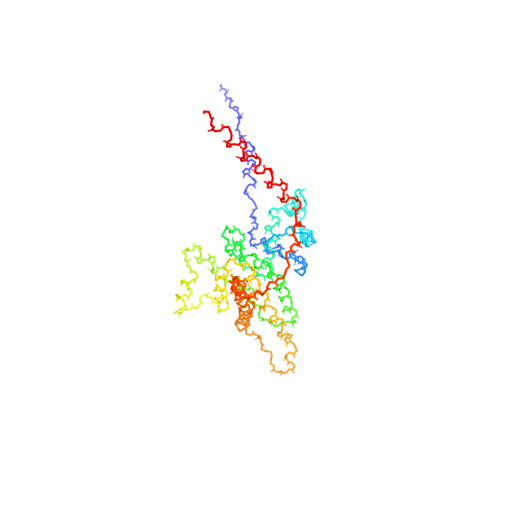1 255 ? 6.738 13.727 21.235 1.00 54.28 255 GLN A O 1
ATOM 1933 N N . GLU A 1 256 ? 4.645 13.065 20.747 1.00 50.34 256 GLU A N 1
ATOM 1934 C CA . GLU A 1 256 ? 4.081 14.421 20.738 1.00 50.34 256 GLU A CA 1
ATOM 1935 C C . GLU A 1 256 ? 4.162 15.082 22.121 1.00 50.34 256 GLU A C 1
ATOM 1937 O O . GLU A 1 256 ? 4.591 16.230 22.229 1.00 50.34 256 GLU A O 1
ATOM 1942 N N . GLN A 1 257 ? 3.883 14.341 23.202 1.00 50.19 257 GLN A N 1
ATOM 1943 C CA . GLN A 1 257 ? 4.068 14.850 24.567 1.00 50.19 257 GLN A CA 1
ATOM 1944 C C . GLN A 1 257 ? 5.542 15.131 24.901 1.00 50.19 257 GLN A C 1
ATOM 1946 O O . GLN A 1 257 ? 5.839 16.148 25.523 1.00 50.19 257 GLN A O 1
ATOM 1951 N N . ARG A 1 258 ? 6.492 14.298 24.450 1.00 51.94 258 ARG A N 1
ATOM 1952 C CA . ARG A 1 258 ? 7.932 14.573 24.636 1.00 51.94 258 ARG A CA 1
ATOM 1953 C C . ARG A 1 258 ? 8.400 15.818 23.875 1.00 51.94 258 ARG A C 1
ATOM 1955 O O . ARG A 1 258 ? 9.173 16.593 24.425 1.00 51.94 258 ARG A O 1
ATOM 1962 N N . GLY A 1 259 ? 7.882 16.064 22.670 1.00 53.59 259 GLY A N 1
ATOM 1963 C CA . GLY A 1 259 ? 8.185 17.276 21.896 1.00 53.59 259 GLY A CA 1
ATOM 1964 C C . GLY A 1 259 ? 7.639 18.574 22.510 1.00 53.59 259 GLY A C 1
ATOM 1965 O O . GLY A 1 259 ? 8.170 19.649 22.234 1.00 53.59 259 GLY A O 1
ATOM 1966 N N . ILE A 1 260 ? 6.608 18.484 23.359 1.00 58.50 260 ILE A N 1
ATOM 1967 C CA . ILE A 1 260 ? 6.039 19.625 24.096 1.00 58.50 260 ILE A CA 1
ATOM 1968 C C . ILE A 1 260 ? 6.899 19.980 25.320 1.00 58.50 260 ILE A C 1
ATOM 1970 O O . ILE A 1 260 ? 7.079 21.163 25.607 1.00 58.50 260 ILE A O 1
ATOM 1974 N N . PHE A 1 261 ? 7.481 18.991 26.006 1.00 57.12 261 PHE A N 1
ATOM 1975 C CA . PHE A 1 261 ? 8.349 19.234 27.167 1.00 57.12 261 PHE A CA 1
ATOM 1976 C C . PHE A 1 261 ? 9.782 19.656 26.797 1.00 57.12 261 PHE A C 1
ATOM 1978 O O . PHE A 1 261 ? 10.399 20.375 27.577 1.00 57.12 261 PHE A O 1
ATOM 1985 N N . ASP A 1 262 ? 10.283 19.313 25.604 1.00 55.12 262 ASP A N 1
ATOM 1986 C CA . ASP A 1 262 ? 11.613 19.747 25.127 1.00 55.12 262 ASP A CA 1
ATOM 1987 C C . ASP A 1 262 ? 11.628 21.146 24.474 1.00 55.12 262 ASP A C 1
ATOM 1989 O O . ASP A 1 262 ? 12.696 21.673 24.163 1.00 55.12 262 ASP A O 1
ATOM 1993 N N . ARG A 1 263 ? 10.464 21.783 24.260 1.00 47.97 263 ARG A N 1
ATOM 1994 C CA . ARG A 1 263 ? 10.370 23.157 23.716 1.00 47.97 263 ARG A CA 1
ATOM 1995 C C . ARG A 1 263 ? 10.222 24.239 24.798 1.00 47.97 263 ARG A C 1
ATOM 1997 O O . ARG A 1 263 ? 10.222 25.427 24.479 1.00 47.97 263 ARG A O 1
ATOM 2004 N N . ALA A 1 264 ? 10.147 23.862 26.073 1.00 41.72 264 ALA A N 1
ATOM 2005 C CA . ALA A 1 264 ? 10.291 24.812 27.168 1.00 41.72 264 ALA A CA 1
ATOM 2006 C C . ALA A 1 264 ? 11.787 25.037 27.436 1.00 41.72 264 ALA A C 1
ATOM 2008 O O . ALA A 1 264 ? 12.414 24.287 28.183 1.00 41.72 264 ALA A O 1
ATOM 2009 N N . GLU A 1 265 ? 12.372 26.059 26.805 1.00 44.41 265 GLU A N 1
ATOM 2010 C CA . GLU A 1 265 ? 13.697 26.532 27.207 1.00 44.41 265 GLU A CA 1
ATOM 2011 C C . GLU A 1 265 ? 13.708 26.856 28.712 1.00 44.41 265 GLU A C 1
ATOM 2013 O O . GLU A 1 265 ? 12.741 27.424 29.236 1.00 44.41 265 GLU A O 1
ATOM 2018 N N . PRO A 1 266 ? 14.800 26.535 29.426 1.00 41.59 266 PRO A N 1
ATOM 2019 C CA . PRO A 1 266 ? 14.939 26.894 30.821 1.00 41.59 266 PRO A CA 1
ATOM 2020 C C . PRO A 1 266 ? 15.073 28.414 30.918 1.00 41.59 266 PRO A C 1
ATOM 2022 O O . PRO A 1 266 ? 16.118 28.984 30.604 1.00 41.59 266 PRO A O 1
ATOM 2025 N N . THR A 1 267 ? 14.019 29.081 31.388 1.00 37.72 267 THR A N 1
ATOM 2026 C CA . THR A 1 267 ? 14.114 30.446 31.911 1.00 37.72 267 THR A CA 1
ATOM 2027 C C . THR A 1 267 ? 15.272 30.495 32.896 1.00 37.72 267 THR A C 1
ATOM 2029 O O . THR A 1 267 ? 15.247 29.828 33.932 1.00 37.72 267 THR A O 1
ATOM 2032 N N . ALA A 1 268 ? 16.297 31.267 32.539 1.00 41.88 268 ALA A N 1
ATOM 2033 C CA . ALA A 1 268 ? 17.441 31.563 33.376 1.00 41.88 268 ALA A CA 1
ATOM 2034 C C . ALA A 1 268 ? 16.951 32.123 34.718 1.00 41.88 268 ALA A C 1
ATOM 2036 O O . ALA A 1 268 ? 16.576 33.290 34.832 1.00 41.88 268 ALA A O 1
ATOM 2037 N N . ALA A 1 269 ? 16.930 31.267 35.737 1.00 37.38 269 ALA A N 1
ATOM 2038 C CA . ALA A 1 269 ? 16.748 31.682 37.110 1.00 37.38 269 ALA A CA 1
ATOM 2039 C C . ALA A 1 269 ? 18.027 32.396 37.550 1.00 37.38 269 ALA A C 1
ATOM 2041 O O . ALA A 1 269 ? 19.079 31.784 37.737 1.00 37.38 269 ALA A O 1
ATOM 2042 N N . THR A 1 270 ? 17.916 33.712 37.693 1.00 35.81 270 THR A N 1
ATOM 2043 C CA . THR A 1 270 ? 18.871 34.584 38.367 1.00 35.81 270 THR A CA 1
ATOM 2044 C C . THR A 1 270 ? 19.095 34.072 39.790 1.00 35.81 270 THR A C 1
ATOM 2046 O O . THR A 1 270 ? 18.336 34.393 40.700 1.00 35.81 270 THR A O 1
ATOM 2049 N N . GLN A 1 271 ? 20.130 33.258 39.996 1.00 38.88 271 GLN A N 1
ATOM 2050 C CA . GLN A 1 271 ? 20.632 32.960 41.331 1.00 38.88 271 GLN A CA 1
ATOM 2051 C C . GLN A 1 271 ? 21.633 34.046 41.713 1.00 38.88 271 GLN A C 1
ATOM 2053 O O . GLN A 1 271 ? 22.778 34.088 41.267 1.00 38.88 271 GLN A O 1
ATOM 2058 N N . SER A 1 272 ? 21.139 34.976 42.522 1.00 35.25 272 SER A N 1
ATOM 2059 C CA . SER A 1 272 ? 21.934 35.863 43.351 1.00 35.25 272 SER A CA 1
ATOM 2060 C C . SER A 1 272 ? 22.694 35.031 44.385 1.00 35.25 272 SER A C 1
ATOM 2062 O O . SER A 1 272 ? 22.142 34.702 45.433 1.00 35.25 272 SER A O 1
ATOM 2064 N N . GLU A 1 273 ? 23.956 34.717 44.106 1.00 37.53 273 GLU A N 1
ATOM 2065 C CA . GLU A 1 273 ? 24.896 34.239 45.119 1.00 37.53 273 GLU A CA 1
ATOM 2066 C C . GLU A 1 273 ? 26.020 35.254 45.326 1.00 37.53 273 GLU A C 1
ATOM 2068 O O . GLU A 1 273 ? 26.754 35.659 44.421 1.00 37.53 273 GLU A O 1
ATOM 2073 N N . GLN A 1 274 ? 26.076 35.705 46.573 1.00 35.59 274 GLN A N 1
ATOM 2074 C CA . GLN A 1 274 ? 26.996 36.672 47.135 1.00 35.59 274 GLN A CA 1
ATOM 2075 C C . GLN A 1 274 ? 28.439 36.162 47.017 1.00 35.59 274 GLN A C 1
ATOM 2077 O O . GLN A 1 274 ? 28.770 35.080 47.494 1.00 35.59 274 GLN A O 1
ATOM 2082 N N . ARG A 1 275 ? 29.327 36.975 46.439 1.00 33.34 275 ARG A N 1
ATOM 2083 C CA . ARG A 1 275 ? 30.781 36.814 46.579 1.00 33.34 275 ARG A CA 1
ATOM 2084 C C . ARG A 1 275 ? 31.299 37.786 47.639 1.00 33.34 275 ARG A C 1
ATOM 2086 O O . ARG A 1 275 ? 31.030 38.980 47.501 1.00 33.34 275 ARG A O 1
ATOM 2093 N N . PRO A 1 276 ? 32.131 37.361 48.602 1.00 34.75 276 PRO A N 1
ATOM 2094 C CA . PRO A 1 276 ? 33.157 38.233 49.136 1.00 34.75 276 PRO A CA 1
ATOM 2095 C C . PRO A 1 276 ? 34.397 38.213 48.226 1.00 34.75 276 PRO A C 1
ATOM 2097 O O . PRO A 1 276 ? 34.660 37.268 47.482 1.00 34.75 276 PRO A O 1
ATOM 2100 N N . ALA A 1 277 ? 35.107 39.335 48.255 1.00 32.72 277 ALA A N 1
ATOM 2101 C CA . ALA A 1 277 ? 36.176 39.731 47.353 1.00 32.72 277 ALA A CA 1
ATOM 2102 C C . ALA A 1 277 ? 37.410 38.811 47.369 1.00 32.72 277 ALA A C 1
ATOM 2104 O O . ALA A 1 277 ? 37.831 38.328 48.416 1.00 32.72 277 ALA A O 1
ATOM 2105 N N . GLY A 1 278 ? 38.049 38.666 46.204 1.00 31.50 278 GLY A N 1
ATOM 2106 C CA . GLY A 1 278 ? 39.360 38.036 46.085 1.00 31.50 278 GLY A CA 1
ATOM 2107 C C . GLY A 1 278 ? 39.867 37.958 44.645 1.00 31.50 278 GLY A C 1
ATOM 2108 O O . GLY A 1 278 ? 39.463 37.084 43.891 1.00 31.50 278 GLY A O 1
ATOM 2109 N N . ASN A 1 279 ? 40.797 38.854 44.322 1.00 36.69 279 ASN A N 1
ATOM 2110 C CA . ASN A 1 279 ? 41.772 38.818 43.227 1.00 36.69 279 ASN A CA 1
ATOM 2111 C C . ASN A 1 279 ? 41.335 39.058 41.767 1.00 36.69 279 ASN A C 1
ATOM 2113 O O . ASN A 1 279 ? 40.872 38.203 41.018 1.00 36.69 279 ASN A O 1
ATOM 2117 N N . LEU A 1 280 ? 41.644 40.302 41.399 1.00 31.72 280 LEU A N 1
ATOM 2118 C CA . LEU A 1 280 ? 41.921 40.898 40.102 1.00 31.72 280 LEU A CA 1
ATOM 2119 C C . LEU A 1 280 ? 42.970 40.112 39.274 1.00 31.72 280 LEU A C 1
ATOM 2121 O O . LEU A 1 280 ? 43.917 39.566 39.830 1.00 31.72 280 LEU A O 1
ATOM 2125 N N . PHE A 1 281 ? 42.846 40.221 37.945 1.00 35.06 281 PHE A N 1
ATOM 2126 C CA . PHE A 1 281 ? 43.788 39.814 36.885 1.00 35.06 281 PHE A CA 1
ATOM 2127 C C . PHE A 1 281 ? 43.910 38.319 36.560 1.00 35.06 281 PHE A C 1
ATOM 2129 O O . PHE A 1 281 ? 44.743 37.622 37.119 1.00 35.06 281 PHE A O 1
ATOM 2136 N N . GLN A 1 282 ? 43.181 37.887 35.523 1.00 44.53 282 GLN A N 1
ATOM 2137 C CA . GLN A 1 282 ? 43.689 37.168 34.336 1.00 44.53 282 GLN A CA 1
ATOM 2138 C C . GLN A 1 282 ? 42.565 36.335 33.717 1.00 44.53 282 GLN A C 1
ATOM 2140 O O . GLN A 1 282 ? 42.328 35.225 34.157 1.00 44.53 282 GLN A O 1
ATOM 2145 N N . THR A 1 283 ? 41.923 36.850 32.668 1.00 36.50 283 THR A N 1
ATOM 2146 C CA . THR A 1 283 ? 41.403 36.052 31.536 1.00 36.50 283 THR A CA 1
ATOM 2147 C C . THR A 1 283 ? 40.928 37.011 30.445 1.00 36.50 283 THR A C 1
ATOM 2149 O O . THR A 1 283 ? 39.748 37.101 30.118 1.00 36.50 283 THR A O 1
ATOM 2152 N N . LEU A 1 284 ? 41.867 37.769 29.881 1.00 32.34 284 LEU A N 1
ATOM 2153 C CA . LEU A 1 284 ? 41.732 38.213 28.499 1.00 32.34 284 LEU A CA 1
ATOM 2154 C C . LEU A 1 284 ? 42.297 37.091 27.625 1.00 32.34 284 LEU A C 1
ATOM 2156 O O . LEU A 1 284 ? 43.360 36.561 27.938 1.00 32.34 284 LEU A O 1
ATOM 2160 N N . ASN A 1 285 ? 41.608 36.809 26.518 1.00 37.94 285 ASN A N 1
ATOM 2161 C CA . ASN A 1 285 ? 42.070 36.047 25.352 1.00 37.94 285 ASN A CA 1
ATOM 2162 C C . ASN A 1 285 ? 41.587 34.586 25.222 1.00 37.94 285 ASN A C 1
ATOM 2164 O O . ASN A 1 285 ? 42.305 33.638 25.524 1.00 37.94 285 ASN A O 1
ATOM 2168 N N . ARG A 1 286 ? 40.393 34.407 24.636 1.00 49.34 286 ARG A N 1
ATOM 2169 C CA . ARG A 1 286 ? 40.022 33.188 23.888 1.00 49.34 286 ARG A CA 1
ATOM 2170 C C . ARG A 1 286 ? 39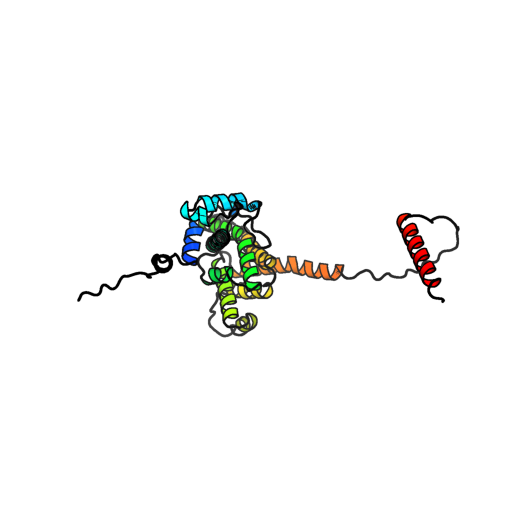.170 33.494 22.647 1.00 49.34 286 ARG A C 1
ATOM 2172 O O . ARG A 1 286 ? 38.148 32.856 22.460 1.00 49.34 286 ARG A O 1
ATOM 2179 N N . ASN A 1 287 ? 39.569 34.450 21.795 1.00 51.81 287 ASN A N 1
ATOM 2180 C CA . ASN A 1 287 ? 39.283 34.362 20.348 1.00 51.81 287 ASN A CA 1
ATOM 2181 C C . ASN A 1 287 ? 40.044 35.431 19.520 1.00 51.81 287 ASN A C 1
ATOM 2183 O O . ASN A 1 287 ? 39.554 36.555 19.372 1.00 51.81 287 ASN A O 1
ATOM 2187 N N . PRO A 1 288 ? 41.214 35.128 18.927 1.00 58.56 288 PRO A N 1
ATOM 2188 C CA . PRO A 1 288 ? 41.980 36.113 18.154 1.00 58.56 288 PRO A CA 1
ATOM 2189 C C . PRO A 1 288 ? 41.291 36.544 16.844 1.00 58.56 288 PRO A C 1
ATOM 2191 O O . PRO A 1 288 ? 41.595 37.616 16.323 1.00 58.56 288 PRO A O 1
ATOM 2194 N N . LYS A 1 289 ? 40.320 35.773 16.328 1.00 57.19 289 LYS A N 1
ATOM 2195 C CA . LYS A 1 289 ? 39.550 36.149 15.127 1.00 57.19 289 LYS A CA 1
ATOM 2196 C C . LYS A 1 289 ? 38.463 37.197 15.403 1.00 57.19 289 LYS A C 1
ATOM 2198 O O . LYS A 1 289 ? 38.208 38.035 14.544 1.00 57.19 289 LYS A O 1
ATOM 2203 N N . ALA A 1 290 ? 37.874 37.212 16.602 1.00 55.19 290 ALA A N 1
ATOM 2204 C CA . ALA A 1 290 ? 36.842 38.191 16.966 1.00 55.19 290 ALA A CA 1
ATOM 2205 C C . ALA A 1 290 ? 37.432 39.591 17.233 1.00 55.19 290 ALA A C 1
ATOM 2207 O O . ALA A 1 290 ? 36.854 40.598 16.831 1.00 55.19 290 ALA A O 1
ATOM 2208 N N . ALA A 1 291 ? 38.631 39.663 17.825 1.00 54.06 291 ALA A N 1
ATOM 2209 C CA . ALA A 1 291 ? 39.323 40.930 18.080 1.00 54.06 291 ALA A CA 1
ATOM 2210 C C . ALA A 1 291 ? 39.794 41.637 16.791 1.00 54.06 291 ALA A C 1
ATOM 2212 O O . ALA A 1 291 ? 39.827 42.867 16.737 1.00 54.06 291 ALA A O 1
ATOM 2213 N N . ALA A 1 292 ? 40.127 40.877 15.741 1.00 61.84 292 ALA A N 1
ATOM 2214 C CA . ALA A 1 292 ? 40.522 41.427 14.443 1.00 61.84 292 ALA A CA 1
ATOM 2215 C C . ALA A 1 292 ? 39.328 42.019 13.669 1.00 61.84 292 ALA A C 1
ATOM 2217 O O . ALA A 1 292 ? 39.442 43.106 13.104 1.00 61.84 292 ALA A O 1
ATOM 2218 N N . LEU A 1 293 ? 38.167 41.354 13.711 1.00 61.16 293 LEU A N 1
ATOM 2219 C CA . LEU A 1 293 ? 36.934 41.839 13.079 1.00 61.16 293 LEU A CA 1
ATOM 2220 C C . LEU A 1 293 ? 36.372 43.082 13.783 1.00 61.16 293 LEU A C 1
ATOM 2222 O O . LEU A 1 293 ? 35.923 44.011 13.117 1.00 61.16 293 LEU A O 1
ATOM 2226 N N . MET A 1 294 ? 36.475 43.155 15.114 1.00 59.53 294 MET A N 1
ATOM 2227 C CA . MET A 1 294 ? 36.019 44.323 15.874 1.00 59.53 294 MET A CA 1
ATOM 2228 C C . MET A 1 294 ? 36.924 45.551 15.658 1.00 59.53 294 MET A C 1
ATOM 2230 O O . MET A 1 294 ? 36.419 46.663 15.530 1.00 59.53 294 MET A O 1
ATOM 2234 N N . LYS A 1 295 ? 38.249 45.365 15.512 1.00 66.69 295 LYS A N 1
ATOM 2235 C CA . LYS A 1 295 ? 39.170 46.455 15.129 1.00 66.69 295 LYS A CA 1
ATOM 2236 C C . LYS A 1 295 ? 38.926 46.967 13.705 1.00 66.69 295 LYS A C 1
ATOM 2238 O O . LYS A 1 295 ? 39.014 48.170 13.483 1.00 66.69 295 LYS A O 1
ATOM 2243 N N . GLN A 1 296 ? 38.583 46.094 12.755 1.00 67.75 296 GLN A N 1
ATOM 2244 C CA . GLN A 1 296 ? 38.227 46.517 11.393 1.00 67.75 296 GLN A CA 1
ATOM 2245 C C . GLN A 1 296 ? 36.870 47.235 11.331 1.00 67.75 296 GLN A C 1
ATOM 2247 O O . GLN A 1 296 ? 36.734 48.205 10.588 1.00 67.75 296 GLN A O 1
ATOM 2252 N N . ALA A 1 297 ? 35.889 46.808 12.131 1.00 65.88 297 ALA A N 1
ATOM 2253 C CA . ALA A 1 297 ? 34.583 47.463 12.208 1.00 65.88 297 ALA A CA 1
ATOM 2254 C C . ALA A 1 297 ? 34.665 48.865 12.844 1.00 65.88 297 ALA A C 1
ATOM 2256 O O . ALA A 1 297 ? 34.030 49.796 12.351 1.00 65.88 297 ALA A O 1
ATOM 2257 N N . LEU A 1 298 ? 35.499 49.037 13.878 1.00 63.44 298 LEU A N 1
ATOM 2258 C CA . LEU A 1 298 ? 35.729 50.330 14.539 1.00 63.44 298 LEU A CA 1
ATOM 2259 C C . LEU A 1 298 ? 36.543 51.309 13.671 1.00 63.44 298 LEU A C 1
ATOM 2261 O O . LEU A 1 298 ? 36.270 52.504 13.684 1.00 63.44 298 LEU A O 1
ATOM 2265 N N . ALA A 1 299 ? 37.485 50.815 12.858 1.00 68.06 299 ALA A N 1
ATOM 2266 C CA . ALA A 1 299 ? 38.233 51.656 11.919 1.00 68.06 299 ALA A CA 1
ATOM 2267 C C . ALA A 1 299 ? 37.374 52.145 10.734 1.00 68.06 299 ALA A C 1
ATOM 2269 O O . ALA A 1 299 ? 37.534 53.279 10.291 1.00 68.06 299 ALA A O 1
ATOM 2270 N N . LYS A 1 300 ? 36.430 51.325 10.240 1.00 66.00 300 LYS A N 1
ATOM 2271 C CA . LYS A 1 300 ? 35.487 51.746 9.185 1.00 66.00 300 LYS A CA 1
ATOM 2272 C C . LYS A 1 300 ? 34.490 52.799 9.670 1.00 66.00 300 LYS A C 1
ATOM 2274 O O . LYS A 1 300 ? 34.251 53.771 8.968 1.00 66.00 300 LYS A O 1
ATOM 2279 N N . THR A 1 301 ? 33.974 52.646 10.888 1.00 67.62 301 THR A N 1
ATOM 2280 C CA . THR A 1 301 ? 33.012 53.600 11.467 1.00 67.62 301 THR A CA 1
ATOM 2281 C C . THR A 1 301 ? 33.649 54.938 11.857 1.00 67.62 301 THR A C 1
ATOM 2283 O O . THR A 1 301 ? 32.982 55.964 11.768 1.00 67.62 301 THR A O 1
ATOM 2286 N N . GLN A 1 302 ? 34.939 54.976 12.214 1.00 64.00 302 GLN A N 1
ATOM 2287 C CA . GLN A 1 302 ? 35.662 56.241 12.425 1.00 64.00 302 GLN A CA 1
ATOM 2288 C C . GLN A 1 302 ? 35.981 56.975 11.110 1.00 64.00 302 GLN A C 1
ATOM 2290 O O . GLN A 1 302 ? 35.830 58.191 11.054 1.00 64.00 302 GLN A O 1
ATOM 2295 N N . ALA A 1 303 ? 36.313 56.254 10.033 1.00 62.62 303 ALA A N 1
ATOM 2296 C CA . ALA A 1 303 ? 36.540 56.859 8.715 1.00 62.62 303 ALA A CA 1
ATOM 2297 C C . ALA A 1 303 ? 35.252 57.413 8.062 1.00 62.62 303 ALA A C 1
ATOM 2299 O O . ALA A 1 303 ? 35.307 58.379 7.304 1.00 62.62 303 ALA A O 1
ATOM 2300 N N . GLU A 1 304 ? 34.085 56.836 8.370 1.00 62.00 304 GLU A N 1
ATOM 2301 C CA . GLU A 1 304 ? 32.778 57.324 7.894 1.00 62.00 304 GLU A CA 1
ATOM 2302 C C . GLU A 1 304 ? 32.268 58.547 8.684 1.00 62.00 304 GLU A C 1
ATOM 2304 O O . GLU A 1 304 ? 31.502 59.345 8.148 1.00 62.00 304 GLU A O 1
ATOM 2309 N N . LEU A 1 305 ? 32.730 58.750 9.925 1.00 61.22 305 LEU A N 1
ATOM 2310 C CA . LEU A 1 305 ? 32.391 59.923 10.746 1.00 61.22 305 LEU A CA 1
ATOM 2311 C C . LEU A 1 305 ? 33.291 61.146 10.478 1.00 61.22 305 LEU A C 1
ATOM 2313 O O . LEU A 1 305 ? 32.869 62.269 10.757 1.00 61.22 305 LEU A O 1
ATOM 2317 N N . GLU A 1 306 ? 34.490 60.960 9.915 1.00 61.34 306 GLU A N 1
ATOM 2318 C CA . GLU A 1 306 ? 35.400 62.060 9.542 1.00 61.34 306 GLU A CA 1
ATOM 2319 C C . GLU A 1 306 ? 35.159 62.611 8.120 1.00 61.34 306 GLU A C 1
ATOM 2321 O O . GLU A 1 306 ? 35.487 63.764 7.867 1.00 61.34 306 GLU A O 1
ATOM 2326 N N . ASN A 1 307 ? 34.491 61.867 7.227 1.00 61.72 307 ASN A N 1
ATOM 2327 C CA . ASN A 1 307 ? 34.124 62.321 5.869 1.00 61.72 307 ASN A CA 1
ATOM 2328 C C . ASN A 1 307 ? 32.692 62.895 5.745 1.00 61.72 307 ASN A C 1
ATOM 2330 O O . ASN A 1 307 ? 32.225 63.162 4.642 1.00 61.72 307 ASN A O 1
ATOM 2334 N N . GLY A 1 308 ? 31.979 63.072 6.863 1.00 58.34 308 GLY A N 1
ATOM 2335 C CA . GLY A 1 308 ? 30.617 63.631 6.917 1.00 58.34 308 GLY A CA 1
ATOM 2336 C C . GLY A 1 308 ? 30.528 65.059 7.474 1.00 58.34 308 GLY A C 1
ATOM 2337 O O . GLY A 1 308 ? 29.444 65.491 7.864 1.00 58.34 308 GLY A O 1
ATOM 2338 N N . LYS A 1 309 ? 31.658 65.769 7.579 1.00 57.62 309 LYS A N 1
ATOM 2339 C CA . LYS A 1 309 ? 31.734 67.177 7.999 1.00 57.62 309 LYS A CA 1
ATOM 2340 C C . LYS A 1 309 ? 32.559 68.000 7.004 1.00 57.62 309 LYS A C 1
ATOM 2342 O O . LYS A 1 309 ? 33.613 68.516 7.359 1.00 57.62 309 LYS A O 1
ATOM 2347 N N . GLU A 1 310 ? 32.046 68.130 5.788 1.00 48.19 310 GLU A N 1
ATOM 2348 C CA . GLU A 1 310 ? 32.245 69.310 4.936 1.00 48.19 310 GLU A CA 1
ATOM 2349 C C . GLU A 1 310 ? 30.880 69.800 4.450 1.00 48.19 310 GLU A C 1
ATOM 2351 O O . GLU A 1 310 ? 30.028 68.936 4.130 1.00 48.19 310 GLU A O 1
#

Organism: NCBI:txid1815583

Secondary structure (DSSP, 8-state):
-----------HHHHHHHTTSSSS-PPPHHHHHHHHHTTPPPGGG----TT-----GGGHHHHHHHHHTS-HHHHHHHB-TTSSB-HHHHHHHHHHHHHHHH---HHHHHHHT---HHHHHHHHHHHHHHHHHHHHHHHHHTTSS-S---HHHHHHHHHHHHHHHHTT--HHHHHHHTTSS--SS-HHHHHHHHHHHHTTT-HHHHHHHHHHHHHHHHTT--HHHHGGGT------HHHHHHHHHHHHHHHHHHHHHHHHHTTS---------PPPP--------S-HHHHHHHHHHHHHHHHHHHSS--